Protein AF-A0A955L5J5-F1 (afdb_monomer)

Radius of gyration: 25.1 Å; Cα contacts (8 Å, |Δi|>4): 449; chains: 1; bounding box: 72×51×72 Å

Sequence (281 aa):
MKKILLFLIIFTIGYAIWTYLIVVGEVSAETTGPKIVENVIASVQSGSQESVDTAIHEQEVSTDALSALQEITYDFEDVYGSRSEFQGELHSDMVYVNSFTELPLYYQDYYWGKYENAAAGADGLNRMPILNAGDEIGVVTDKYINIKSYNGYIQPAYGYYFASGVCWSTTTLGTLMNNANADFQAKYGMDLFVFEYGDRSPHSDWYQTYQPANNGYGYSVYQISEGVPGLEYRFKVNPEIANVPELADLEVKVVMMYSDTHDTAAYGQSIAGFIASNKEF

Foldseek 3Di:
DVVVVVVVVVVVVVVVVVVVCVVVVPDDDDDDDDPVVVVVVVVVVPPDPPPPVVVPPDDDDPVVVVVVVVVVVVVVCVQQVDDDDLPDDDDPLWDFDQFKDKFFAAPVPDDPLLQVLLQLLQQLQSPDDWAAQFDKDKSQLVQSRDADPVNQFDDDPDDDTFSNSSLLNQQQVVQRQVSSQVRCCVPPVGGQKDDDVQLFAWDPDFDPSCCVDDNRITTGWAAPHRSHTPHINMIGGHNCLCVVVVRVVKIKGKHKGWHQCCPPHDSSTMIMITIIISDYD

pLDDT: mean 70.97, std 23.09, range [27.72, 98.31]

Organism: NCBI:txid2099670

Mean predicted aligned error: 15.75 Å

Solvent-accessible surface area (backbone atoms only — not comparable to full-atom values): 15837 Å² total; per-residue (Å²): 113,78,70,59,57,54,52,51,52,54,51,54,53,52,51,54,54,54,53,50,53,59,70,60,66,76,74,80,81,91,83,92,73,74,72,64,60,59,54,56,58,55,59,70,72,65,73,71,77,81,78,61,75,80,73,77,80,80,80,95,66,73,56,72,63,55,48,57,54,47,54,63,52,49,64,53,52,71,66,49,66,71,67,67,83,82,87,60,89,74,63,95,67,47,42,86,71,46,30,72,39,74,38,47,36,36,71,89,70,62,57,92,64,31,64,61,25,16,41,53,24,21,59,21,48,35,67,54,66,79,35,42,58,53,42,70,49,38,40,30,52,72,50,30,39,80,66,44,78,87,66,28,46,77,73,61,100,85,60,84,82,53,30,57,20,37,14,49,31,45,26,41,51,54,44,29,50,52,49,29,18,55,41,29,27,73,74,72,73,43,56,47,59,43,71,61,96,69,23,68,34,65,44,95,60,76,39,74,45,25,48,96,32,76,89,11,29,36,32,37,51,38,51,78,47,93,46,36,55,75,34,34,46,38,42,25,31,28,52,70,44,52,76,38,82,94,40,52,83,42,39,39,31,65,42,48,44,39,31,56,63,40,91,87,21,42,84,12,27,32,38,30,33,38,35,32,20,62,59,89,87

Nearest PDB structures (foldseek):
  8g31-assembly1_F  TM=2.203E-01  e=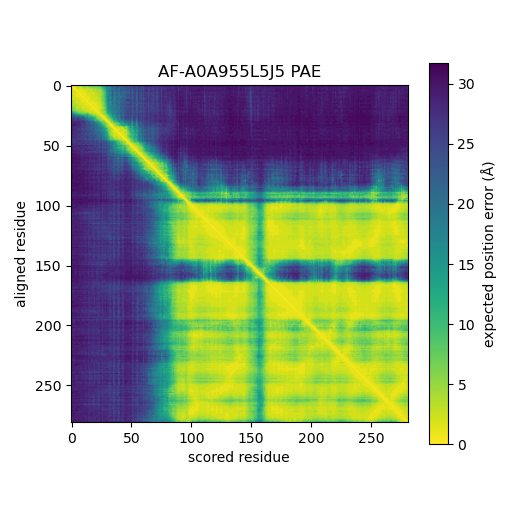5.783E+00  Escherichia coli

Structure (mmCIF, N/CA/C/O backbone):
data_AF-A0A955L5J5-F1
#
_entry.id   AF-A0A955L5J5-F1
#
loop_
_atom_site.group_PDB
_atom_site.id
_atom_site.type_symbol
_atom_site.label_atom_id
_atom_site.label_alt_id
_atom_site.label_comp_id
_atom_site.label_asym_id
_atom_site.label_entity_id
_atom_site.label_seq_id
_atom_site.pdbx_PDB_ins_code
_atom_site.Cartn_x
_atom_site.Cartn_y
_atom_site.Cartn_z
_atom_site.occupancy
_atom_site.B_iso_or_equiv
_atom_site.auth_seq_id
_atom_site.auth_comp_id
_atom_site.auth_asym_id
_atom_site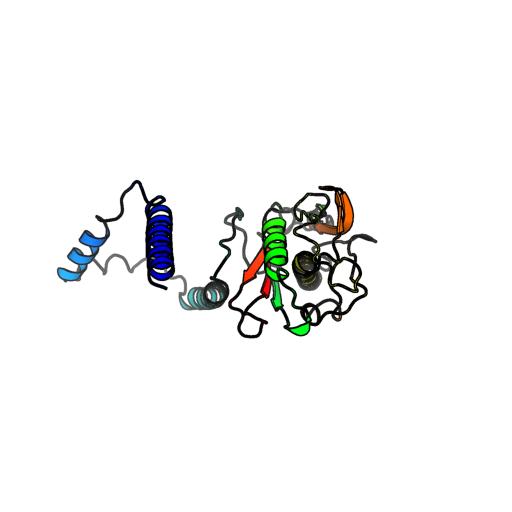.auth_atom_id
_atom_site.pdbx_PDB_model_num
ATOM 1 N N . MET A 1 1 ? 23.541 -24.957 -50.215 1.00 54.16 1 MET A N 1
ATOM 2 C CA . MET A 1 1 ? 22.139 -24.489 -50.091 1.00 54.16 1 MET A CA 1
ATOM 3 C C . MET A 1 1 ? 21.137 -25.590 -49.727 1.00 54.16 1 MET A C 1
ATOM 5 O O . MET A 1 1 ? 20.471 -25.429 -48.719 1.00 54.16 1 MET A O 1
ATOM 9 N N . LYS A 1 2 ? 21.049 -26.732 -50.434 1.00 44.72 2 LYS A N 1
ATOM 10 C CA . LYS A 1 2 ? 20.028 -27.775 -50.144 1.00 44.72 2 LYS A CA 1
ATOM 11 C C . LYS A 1 2 ? 20.077 -28.410 -48.734 1.00 44.72 2 LYS A C 1
ATOM 13 O O . LYS A 1 2 ? 19.045 -28.822 -48.229 1.00 44.72 2 LYS A O 1
ATOM 18 N N . LYS A 1 3 ? 21.241 -28.447 -48.071 1.00 45.31 3 LYS A N 1
ATOM 19 C CA . LYS A 1 3 ? 21.388 -29.012 -46.711 1.00 45.31 3 LYS A CA 1
ATOM 20 C C . LYS A 1 3 ? 20.890 -28.088 -45.586 1.00 45.31 3 LYS A C 1
ATOM 22 O O . LYS A 1 3 ? 20.497 -28.581 -44.540 1.00 45.31 3 LYS A O 1
ATOM 27 N N . ILE A 1 4 ? 20.869 -26.772 -45.814 1.00 56.69 4 ILE A N 1
ATOM 28 C CA . ILE A 1 4 ? 20.412 -25.781 -44.822 1.00 56.69 4 ILE A CA 1
ATOM 29 C C . ILE A 1 4 ? 18.879 -25.738 -44.785 1.00 56.69 4 ILE A C 1
ATOM 31 O O . ILE A 1 4 ? 18.286 -25.673 -43.715 1.00 56.69 4 ILE A O 1
ATOM 35 N N . LEU A 1 5 ? 18.235 -25.882 -45.949 1.00 48.16 5 LEU A N 1
ATOM 36 C CA . LEU A 1 5 ? 16.776 -25.937 -46.048 1.00 48.16 5 LEU A CA 1
ATOM 37 C C . LEU A 1 5 ? 16.194 -27.195 -45.379 1.00 48.16 5 LEU A C 1
ATOM 39 O O . LEU A 1 5 ? 15.167 -27.116 -44.717 1.00 48.16 5 LEU A O 1
ATOM 43 N N . LEU A 1 6 ? 16.879 -28.339 -45.492 1.00 47.62 6 LEU A N 1
ATOM 44 C CA . LEU A 1 6 ? 16.456 -29.578 -44.834 1.00 47.62 6 LEU A CA 1
ATOM 45 C C . LEU A 1 6 ? 16.566 -29.485 -43.303 1.00 47.62 6 LEU A C 1
ATOM 47 O O . LEU A 1 6 ? 15.701 -29.992 -42.598 1.00 47.62 6 LEU A O 1
ATOM 51 N N . PHE A 1 7 ? 17.592 -28.801 -42.790 1.00 52.19 7 PHE A N 1
ATOM 52 C CA . PHE A 1 7 ? 17.772 -28.608 -41.350 1.00 52.19 7 PHE A CA 1
ATOM 53 C C . PHE A 1 7 ? 16.700 -27.683 -40.757 1.00 52.19 7 PHE A C 1
ATOM 55 O O . PHE A 1 7 ? 16.163 -27.974 -39.693 1.00 52.19 7 PHE A O 1
ATOM 62 N N . LEU A 1 8 ? 16.329 -26.621 -41.480 1.00 50.50 8 LEU A N 1
ATOM 63 C CA . LEU A 1 8 ? 15.253 -25.717 -41.068 1.00 50.50 8 LEU A CA 1
ATOM 64 C C . LEU A 1 8 ? 13.897 -26.433 -41.014 1.00 50.50 8 LEU A C 1
ATOM 66 O O . LEU A 1 8 ? 13.200 -26.304 -40.019 1.00 50.50 8 LEU A O 1
ATOM 70 N N . ILE A 1 9 ? 13.563 -27.262 -42.008 1.00 59.03 9 ILE A N 1
ATOM 71 C CA . ILE A 1 9 ? 12.282 -27.990 -42.033 1.00 59.03 9 ILE A CA 1
ATOM 72 C C . ILE A 1 9 ? 12.173 -28.996 -40.874 1.00 59.03 9 ILE A C 1
ATOM 74 O O . ILE A 1 9 ? 11.135 -29.069 -40.222 1.00 59.03 9 ILE A O 1
ATOM 78 N N . ILE A 1 10 ? 13.245 -29.740 -40.578 1.00 58.09 10 ILE A N 1
ATOM 79 C CA . ILE A 1 10 ? 13.261 -30.701 -39.461 1.00 58.09 10 ILE A CA 1
ATOM 80 C C . ILE A 1 10 ? 13.115 -29.969 -38.120 1.00 58.09 10 ILE A C 1
ATOM 82 O O . ILE A 1 10 ? 12.374 -30.427 -37.250 1.00 58.09 10 ILE A O 1
ATOM 86 N N . PHE A 1 11 ? 13.766 -28.813 -37.967 1.00 55.53 11 PHE A N 1
ATOM 87 C CA . PHE A 1 11 ? 13.690 -28.025 -36.739 1.00 55.53 11 PHE A CA 1
ATOM 88 C C . PHE A 1 11 ? 12.291 -27.430 -36.518 1.00 55.53 11 PHE A C 1
ATOM 90 O O . PHE A 1 11 ? 11.767 -27.492 -35.409 1.00 55.53 11 PHE A O 1
ATOM 97 N N . THR A 1 12 ? 11.639 -26.922 -37.570 1.00 56.97 12 THR A N 1
ATOM 98 C CA . THR A 1 12 ? 10.288 -26.345 -37.455 1.00 56.97 12 THR A CA 1
ATOM 99 C C . THR A 1 12 ? 9.226 -27.408 -37.161 1.00 56.97 12 THR A C 1
ATOM 101 O O . THR A 1 12 ? 8.343 -27.176 -36.340 1.00 56.97 12 THR A O 1
ATOM 104 N N . ILE A 1 13 ? 9.330 -28.595 -37.769 1.00 55.72 13 ILE A N 1
ATOM 105 C CA . ILE A 1 13 ? 8.396 -29.703 -37.509 1.00 55.72 13 ILE A CA 1
ATOM 106 C C . ILE A 1 13 ? 8.602 -30.270 -36.097 1.00 55.72 13 ILE A C 1
ATOM 108 O O . ILE A 1 13 ? 7.627 -30.519 -35.392 1.00 55.72 13 ILE A O 1
ATOM 112 N N . GLY A 1 14 ? 9.855 -30.414 -35.649 1.00 53.66 14 GLY A N 1
ATOM 113 C CA . GLY A 1 14 ? 10.160 -30.852 -34.284 1.00 53.66 14 GLY A CA 1
ATOM 114 C C . GLY A 1 14 ? 9.625 -29.890 -33.220 1.00 53.66 14 GLY A C 1
ATOM 115 O O . GLY A 1 14 ? 9.066 -30.333 -32.219 1.00 53.66 14 GLY A O 1
ATOM 116 N N . TYR A 1 15 ? 9.724 -28.581 -33.468 1.00 50.53 15 TYR A N 1
ATOM 117 C CA . TYR A 1 15 ? 9.219 -27.557 -32.554 1.00 50.53 15 TYR A CA 1
ATOM 118 C C . TYR A 1 15 ? 7.685 -27.555 -32.458 1.00 50.53 15 TYR A C 1
ATOM 120 O O . TYR A 1 15 ? 7.150 -27.474 -31.358 1.00 50.53 15 TYR A O 1
ATOM 128 N N . ALA A 1 16 ? 6.977 -27.728 -33.581 1.00 48.81 16 ALA A N 1
ATOM 129 C CA . ALA A 1 16 ? 5.512 -27.777 -33.603 1.00 48.81 16 ALA A CA 1
ATOM 130 C C . ALA A 1 16 ? 4.928 -29.037 -32.931 1.00 48.81 16 ALA A C 1
ATOM 132 O O . ALA A 1 16 ? 3.870 -28.982 -32.309 1.00 48.81 16 ALA A O 1
ATOM 133 N N . ILE A 1 17 ? 5.617 -30.179 -33.032 1.00 48.06 17 ILE A N 1
ATOM 134 C CA . ILE A 1 17 ? 5.197 -31.419 -32.360 1.00 48.06 17 ILE A CA 1
ATOM 135 C C . ILE A 1 17 ? 5.432 -31.318 -30.847 1.00 48.06 17 ILE A C 1
ATOM 137 O O . ILE A 1 17 ? 4.603 -31.775 -30.064 1.00 48.06 17 ILE A O 1
ATOM 141 N N . TRP A 1 18 ? 6.531 -30.685 -30.426 1.00 43.09 18 TRP A N 1
ATOM 142 C CA . TRP A 1 18 ? 6.831 -30.482 -29.009 1.00 43.09 18 TRP A CA 1
ATOM 143 C C . TRP A 1 18 ? 5.828 -29.539 -28.329 1.00 43.09 18 TRP A C 1
ATOM 145 O O . TRP A 1 18 ? 5.344 -29.852 -27.244 1.00 43.09 18 TRP A O 1
ATOM 155 N N . THR A 1 19 ? 5.433 -28.442 -28.985 1.00 48.53 19 THR A N 1
ATOM 156 C CA . THR A 1 19 ? 4.411 -27.529 -28.447 1.00 48.53 19 THR A CA 1
ATOM 157 C C . THR A 1 19 ? 3.020 -28.161 -28.407 1.00 48.53 19 THR A C 1
ATOM 159 O O . THR A 1 19 ? 2.306 -27.978 -27.426 1.00 48.53 19 THR A O 1
ATOM 162 N N . TYR A 1 20 ? 2.645 -28.972 -29.402 1.00 42.09 20 TYR A N 1
ATOM 163 C CA . TYR A 1 20 ? 1.367 -29.695 -29.386 1.00 42.09 20 TYR A CA 1
ATOM 164 C C . TYR A 1 20 ? 1.281 -30.723 -28.242 1.00 42.09 20 TYR A C 1
ATOM 166 O O . TYR A 1 20 ? 0.239 -30.850 -27.604 1.00 42.09 20 TYR A O 1
ATOM 174 N N . LEU A 1 21 ? 2.379 -31.418 -27.927 1.00 41.31 21 LEU A N 1
ATOM 175 C CA . LEU A 1 21 ? 2.408 -32.408 -26.843 1.00 41.31 21 LEU A CA 1
ATOM 176 C C . LEU A 1 21 ? 2.384 -31.782 -25.440 1.00 41.31 21 LEU A C 1
ATOM 178 O O . LEU A 1 21 ? 1.888 -32.419 -24.516 1.00 41.31 21 LEU A O 1
ATOM 182 N N . ILE A 1 22 ? 2.860 -30.543 -25.282 1.00 46.94 22 ILE A N 1
ATOM 183 C CA . ILE A 1 22 ? 2.741 -29.792 -24.021 1.00 46.94 22 ILE A CA 1
ATOM 184 C C . ILE A 1 22 ? 1.310 -29.271 -23.835 1.00 46.94 22 ILE A C 1
ATOM 186 O O . ILE A 1 22 ? 0.765 -29.369 -22.744 1.00 46.94 22 ILE A O 1
ATOM 190 N N . VAL A 1 23 ? 0.662 -28.797 -24.905 1.00 43.31 23 VAL A N 1
ATOM 191 C CA . VAL A 1 23 ? -0.704 -28.244 -24.833 1.00 43.31 23 VAL A CA 1
ATOM 192 C C . VAL A 1 23 ? -1.771 -29.331 -24.640 1.00 43.31 23 VAL A C 1
ATOM 194 O O . VAL A 1 23 ? -2.789 -29.088 -24.002 1.00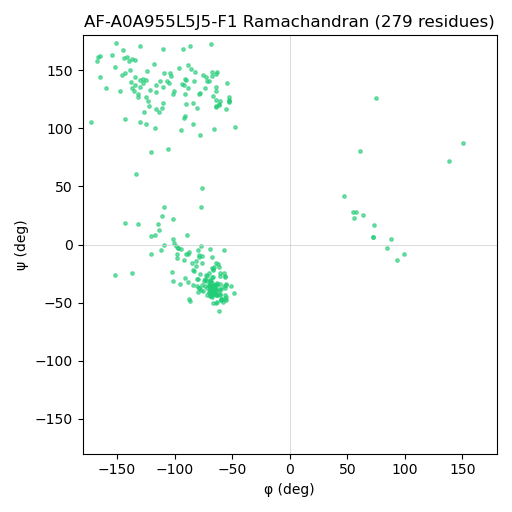 43.31 23 VAL A O 1
ATOM 197 N N . VAL A 1 24 ? -1.549 -30.542 -25.157 1.00 41.31 24 VAL A N 1
ATOM 198 C CA . VAL A 1 24 ? -2.495 -31.669 -25.017 1.00 41.31 24 VAL A CA 1
ATOM 199 C C . VAL A 1 24 ? -2.185 -32.540 -23.784 1.00 41.31 24 VAL A C 1
ATOM 201 O O . VAL A 1 24 ? -3.017 -33.339 -23.365 1.00 41.31 24 VAL A O 1
ATOM 204 N N . GLY A 1 25 ? -1.010 -32.370 -23.167 1.00 35.47 25 GLY A N 1
ATOM 205 C CA . GLY A 1 25 ? -0.539 -33.171 -22.032 1.00 35.47 25 GLY A CA 1
ATOM 206 C C . GLY A 1 25 ? -1.124 -32.814 -20.661 1.00 35.47 25 GLY A C 1
ATOM 207 O O . GLY A 1 25 ? -0.943 -33.596 -19.732 1.00 35.47 25 GLY A O 1
ATOM 208 N N . GLU A 1 26 ? -1.839 -31.694 -20.519 1.00 36.12 26 GLU A N 1
ATOM 209 C CA . GLU A 1 26 ? -2.403 -31.258 -19.225 1.00 36.12 26 GLU A CA 1
ATOM 210 C C . GLU A 1 26 ? -3.939 -31.280 -19.162 1.00 36.12 26 GLU A C 1
ATOM 212 O O . GLU A 1 26 ? -4.525 -30.803 -18.194 1.00 36.12 26 GLU A O 1
ATOM 217 N N . VAL A 1 27 ? -4.619 -31.906 -20.134 1.00 39.72 27 VAL A N 1
ATOM 218 C CA . VAL A 1 27 ? -6.079 -32.104 -20.073 1.00 39.72 27 VAL A CA 1
ATOM 219 C C . VAL A 1 27 ? -6.443 -33.588 -20.122 1.00 39.72 27 VAL A C 1
ATOM 221 O O . VAL A 1 27 ? -6.849 -34.133 -21.145 1.00 39.72 27 VAL A O 1
ATOM 224 N N . SER A 1 28 ? -6.318 -34.242 -18.969 1.00 32.88 28 SER A N 1
ATOM 225 C CA . SER A 1 28 ? -7.147 -35.382 -18.545 1.00 32.88 28 SER A CA 1
ATOM 226 C C . SER A 1 28 ? -7.018 -35.487 -17.012 1.00 32.88 28 SER A C 1
ATOM 228 O O . SER A 1 28 ? -5.901 -35.391 -16.519 1.00 32.88 28 SER A O 1
ATOM 230 N N . ALA A 1 29 ? -8.051 -35.676 -16.193 1.00 29.59 29 ALA A N 1
ATOM 231 C CA . ALA A 1 29 ? -9.341 -36.292 -16.449 1.00 29.59 29 ALA A CA 1
ATOM 232 C C . ALA A 1 29 ? -10.357 -35.963 -15.325 1.00 29.59 29 ALA A C 1
ATOM 234 O O . ALA A 1 29 ? -9.951 -35.640 -14.214 1.00 29.59 29 ALA A O 1
ATOM 235 N N . GLU A 1 30 ? -11.645 -36.172 -15.648 1.00 32.75 30 GLU A N 1
ATOM 236 C CA . GLU A 1 30 ? -12.797 -36.440 -14.750 1.00 32.75 30 GLU A CA 1
ATOM 237 C C . GLU A 1 30 ? -13.362 -35.236 -13.951 1.00 32.75 30 GLU A C 1
ATOM 239 O O . GLU A 1 30 ? -12.650 -34.563 -13.231 1.00 32.75 30 GLU A O 1
ATOM 244 N N . THR A 1 31 ? -14.654 -34.866 -13.977 1.00 36.69 31 THR A N 1
ATOM 245 C CA . THR A 1 31 ? -15.896 -35.637 -14.190 1.00 36.69 31 THR A CA 1
ATOM 246 C C . THR A 1 31 ? -17.108 -34.705 -14.445 1.00 36.69 31 THR A C 1
ATOM 248 O O . THR A 1 31 ? -17.124 -33.560 -14.013 1.00 36.69 31 THR A O 1
ATOM 251 N N . THR A 1 32 ? -18.158 -35.246 -15.088 1.00 39.66 32 THR A N 1
ATOM 252 C CA . THR A 1 32 ? -19.576 -34.785 -15.084 1.00 39.66 32 THR A CA 1
ATOM 253 C C . THR A 1 32 ? -19.919 -33.385 -15.622 1.00 39.66 32 THR A C 1
ATOM 255 O O . THR A 1 32 ? -20.217 -32.474 -14.866 1.00 39.66 32 THR A O 1
ATOM 258 N N . GLY A 1 33 ? -20.022 -33.248 -16.948 1.00 37.03 33 GLY A N 1
ATOM 259 C CA . GLY A 1 33 ? -20.509 -32.022 -17.610 1.00 37.03 33 GLY A CA 1
ATOM 260 C C . GLY A 1 33 ? -21.485 -32.171 -18.796 1.00 37.03 33 GLY A C 1
ATOM 261 O O . GLY A 1 33 ? -22.260 -31.244 -19.013 1.00 37.03 33 GLY A O 1
ATOM 262 N N . PRO A 1 34 ? -21.556 -33.288 -19.560 1.00 39.50 34 PRO A N 1
ATOM 263 C CA . PRO A 1 34 ? -22.364 -33.268 -20.793 1.00 39.50 34 PRO A CA 1
ATOM 264 C C . PRO A 1 34 ? -23.878 -33.478 -20.616 1.00 39.50 34 PRO A C 1
ATOM 266 O O . PRO A 1 34 ? -24.641 -33.143 -21.513 1.00 39.50 34 PRO A O 1
ATOM 269 N N . LYS A 1 35 ? -24.352 -34.032 -19.488 1.00 39.59 35 LYS A N 1
ATOM 270 C CA . LYS A 1 35 ? -25.760 -34.481 -19.354 1.00 39.59 35 LYS A CA 1
ATOM 271 C C . LYS A 1 35 ? -26.768 -33.401 -18.941 1.00 39.59 35 LYS A C 1
ATOM 273 O O . LYS A 1 35 ? -27.967 -33.614 -19.080 1.00 39.59 35 LYS A O 1
ATOM 278 N N . ILE A 1 36 ? -26.312 -32.259 -18.425 1.00 42.34 36 ILE A N 1
ATOM 279 C CA . ILE A 1 36 ? -27.203 -31.164 -17.991 1.00 42.34 36 ILE A CA 1
ATOM 280 C C . ILE A 1 36 ? -27.654 -30.336 -19.201 1.00 42.34 36 ILE A C 1
ATOM 282 O O . ILE A 1 36 ? -28.813 -29.939 -19.292 1.00 42.34 36 ILE A O 1
ATOM 286 N N . VAL A 1 37 ? -26.764 -30.169 -20.179 1.00 41.38 37 VAL A N 1
ATOM 287 C CA . VAL A 1 37 ? -27.013 -29.375 -21.388 1.00 41.38 37 VAL A CA 1
ATOM 288 C C . VAL A 1 37 ? -28.061 -30.038 -22.292 1.00 41.38 37 VAL A C 1
ATOM 290 O O . VAL A 1 37 ? -28.914 -29.353 -22.848 1.00 41.38 37 VAL A O 1
ATOM 293 N N . GLU A 1 38 ? -28.082 -31.372 -22.371 1.00 42.78 38 GLU A N 1
ATOM 294 C CA . GLU A 1 38 ? -29.062 -32.105 -23.190 1.00 42.78 38 GLU A CA 1
ATOM 295 C C . GLU A 1 38 ? -30.504 -32.002 -22.651 1.00 42.78 38 GLU A C 1
ATOM 297 O O . GLU A 1 38 ? -31.450 -31.950 -23.437 1.00 42.78 38 GLU A O 1
ATOM 302 N N . ASN A 1 39 ? -30.695 -31.889 -21.331 1.00 42.59 39 ASN A N 1
ATOM 303 C CA . ASN A 1 39 ? -32.032 -31.813 -20.723 1.00 42.59 39 ASN A CA 1
ATOM 304 C C . ASN A 1 39 ? -32.657 -30.410 -20.796 1.00 42.59 39 ASN A C 1
ATOM 306 O O . ASN A 1 39 ? -33.878 -30.293 -20.891 1.00 42.59 39 ASN A O 1
ATOM 310 N N . VAL A 1 40 ? -31.837 -29.355 -20.794 1.00 41.56 40 VAL A N 1
ATOM 311 C CA . VAL A 1 40 ? -32.303 -27.963 -20.942 1.00 41.56 40 VAL A CA 1
ATOM 312 C C . VAL A 1 40 ? -32.715 -27.676 -22.388 1.00 41.56 40 VAL A C 1
ATOM 314 O O . VAL A 1 40 ? -33.706 -26.994 -22.636 1.00 41.56 40 VAL A O 1
ATOM 317 N N . ILE A 1 41 ? -32.018 -28.266 -23.362 1.00 44.47 41 ILE A N 1
ATOM 318 C CA . ILE A 1 41 ? -32.389 -28.148 -24.779 1.00 44.47 41 ILE A CA 1
ATOM 319 C C . ILE A 1 41 ? -33.718 -28.876 -25.058 1.00 44.47 41 ILE A C 1
ATOM 321 O O . ILE A 1 41 ? -34.538 -28.382 -25.832 1.00 44.47 41 ILE A O 1
ATOM 325 N N . ALA A 1 42 ? -33.973 -30.005 -24.387 1.00 42.66 42 ALA A N 1
ATOM 326 C CA . ALA A 1 42 ? -35.206 -30.775 -24.550 1.00 42.66 42 ALA A CA 1
ATOM 327 C C . ALA A 1 42 ? -36.452 -30.105 -23.930 1.00 42.66 42 ALA A C 1
ATOM 329 O O . ALA A 1 42 ? -37.549 -30.262 -24.467 1.00 42.66 42 ALA A O 1
ATOM 330 N N . SER A 1 43 ? -36.313 -29.343 -22.838 1.00 43.56 43 SER A N 1
ATOM 331 C CA . SER A 1 43 ? -37.444 -28.659 -22.181 1.00 43.56 43 SER A CA 1
ATOM 332 C C . SER A 1 43 ? -37.860 -27.361 -22.880 1.00 43.56 43 SER A C 1
ATOM 334 O O . SER A 1 43 ? -39.041 -27.023 -22.899 1.00 43.56 43 SER A O 1
ATOM 336 N N . VAL A 1 44 ? -36.923 -26.670 -23.537 1.00 44.97 44 VAL A N 1
ATOM 337 C CA . VAL A 1 44 ? -37.219 -25.488 -24.367 1.00 44.97 44 VAL A CA 1
ATOM 338 C C . VAL A 1 44 ? -37.935 -25.879 -25.670 1.00 44.97 44 VAL A C 1
ATOM 340 O O . VAL A 1 44 ? -38.723 -25.102 -26.206 1.00 44.97 44 VAL A O 1
ATOM 343 N N . GLN A 1 45 ? -37.725 -27.103 -26.168 1.00 44.66 45 GLN A N 1
ATOM 344 C CA . GLN A 1 45 ? -38.351 -27.598 -27.401 1.00 44.66 45 GLN A CA 1
ATOM 345 C C . GLN A 1 45 ? -39.792 -28.113 -27.232 1.00 44.66 45 GLN A C 1
ATOM 347 O O . GLN A 1 45 ? -40.480 -28.281 -28.239 1.00 44.66 45 GLN A O 1
ATOM 352 N N . SER A 1 46 ? -40.274 -28.361 -26.008 1.00 52.47 46 SER A N 1
ATOM 353 C CA . SER A 1 46 ? -41.602 -28.960 -25.778 1.00 52.47 46 SER A CA 1
ATOM 354 C C . SER A 1 46 ? -42.726 -27.966 -25.461 1.00 52.47 46 SER A C 1
ATOM 356 O O . SER A 1 46 ? -43.889 -28.362 -25.471 1.00 52.47 46 SER A O 1
ATOM 358 N N . GLY A 1 47 ? -42.421 -26.682 -25.242 1.00 49.72 47 GLY A N 1
ATOM 359 C CA . GLY A 1 47 ? -43.403 -25.590 -25.304 1.00 49.72 47 GLY A CA 1
ATOM 360 C C . GLY A 1 47 ? -44.624 -25.688 -24.374 1.00 49.72 47 GLY A C 1
ATOM 361 O O . GLY A 1 47 ? -45.673 -25.147 -24.718 1.00 49.72 47 GLY A O 1
ATOM 362 N N . SER A 1 48 ? -44.540 -26.351 -23.215 1.00 43.28 48 SER A N 1
ATOM 363 C CA . SER A 1 48 ? -45.645 -26.353 -22.243 1.00 43.28 48 SER A CA 1
ATOM 364 C C . SER A 1 48 ? -45.488 -25.222 -21.221 1.00 43.28 48 SER A C 1
ATOM 366 O O . SER A 1 48 ? -44.637 -25.283 -20.338 1.00 43.28 48 SER A O 1
ATOM 368 N N . GLN A 1 49 ? -46.345 -24.208 -21.335 1.00 48.66 49 GLN A N 1
ATOM 369 C CA . GLN A 1 49 ? -46.364 -22.963 -20.551 1.00 48.66 49 GLN A CA 1
ATOM 370 C C . GLN A 1 49 ? -46.773 -23.133 -19.069 1.00 48.66 49 GLN A C 1
ATOM 372 O O . GLN A 1 49 ? -46.748 -22.177 -18.304 1.00 48.66 49 GLN A O 1
ATOM 377 N N . GLU A 1 50 ? -47.149 -24.338 -18.641 1.00 47.38 50 GLU A N 1
ATOM 378 C CA . GLU A 1 50 ? -47.855 -24.569 -17.371 1.00 47.38 50 GLU A CA 1
ATOM 379 C C . GLU A 1 50 ? -46.928 -24.768 -16.152 1.00 47.38 50 GLU A C 1
ATOM 381 O O . GLU A 1 50 ? -47.399 -24.805 -15.021 1.00 47.38 50 GLU A O 1
ATOM 386 N N . SER A 1 51 ? -45.605 -24.854 -16.344 1.00 48.50 51 SER A N 1
ATOM 387 C CA . SER A 1 51 ? -44.634 -24.998 -15.241 1.00 48.50 51 SER A CA 1
ATOM 388 C C . SER A 1 51 ? -43.917 -23.700 -14.847 1.00 48.50 51 SER A C 1
ATOM 390 O O . SER A 1 51 ? -43.053 -23.734 -13.974 1.00 48.50 51 SER A O 1
ATOM 392 N N . VAL A 1 52 ? -44.231 -22.573 -15.496 1.00 44.25 52 VAL A N 1
ATOM 393 C CA . VAL A 1 52 ? -43.546 -21.281 -15.287 1.00 44.25 52 VAL A CA 1
ATOM 394 C C . VAL A 1 52 ? -44.290 -20.401 -14.272 1.00 44.25 52 VAL A C 1
ATOM 396 O O . VAL A 1 52 ? -43.659 -19.743 -13.449 1.00 44.25 52 VAL A O 1
ATOM 399 N N . ASP A 1 53 ? -45.623 -20.465 -14.231 1.00 40.47 53 ASP A N 1
ATOM 400 C CA . ASP A 1 53 ? -46.440 -19.525 -13.447 1.00 40.47 53 ASP A CA 1
ATOM 401 C C . ASP A 1 53 ? -46.510 -19.827 -11.938 1.00 40.47 53 ASP A C 1
ATOM 403 O O . ASP A 1 53 ? -46.985 -19.003 -11.161 1.00 40.47 53 ASP A O 1
ATOM 407 N N . THR A 1 54 ? -46.012 -20.979 -11.474 1.00 42.78 54 THR A N 1
ATOM 408 C CA . THR A 1 54 ? -46.020 -21.323 -10.032 1.00 42.78 54 THR A CA 1
ATOM 409 C C . THR A 1 54 ? -44.756 -20.862 -9.291 1.00 42.78 54 THR A C 1
ATOM 411 O O . THR A 1 54 ? -44.714 -20.911 -8.067 1.00 42.78 54 THR A O 1
ATOM 414 N N . ALA A 1 55 ? -43.735 -20.365 -9.998 1.00 39.09 55 ALA A N 1
ATOM 415 C CA . ALA A 1 55 ? -42.489 -19.895 -9.381 1.00 39.09 55 ALA A CA 1
ATOM 416 C C . ALA A 1 55 ? -42.459 -18.377 -9.092 1.00 39.09 55 ALA A C 1
ATOM 418 O O . ALA A 1 55 ? -41.500 -17.895 -8.500 1.00 39.09 55 ALA A O 1
ATOM 419 N N . ILE A 1 56 ? -43.491 -17.615 -9.487 1.00 41.34 56 ILE A N 1
ATOM 420 C CA . ILE A 1 56 ? -43.476 -16.134 -9.523 1.00 41.34 56 ILE A CA 1
ATOM 421 C C . ILE A 1 56 ? -44.369 -15.518 -8.422 1.00 41.34 56 ILE A C 1
ATOM 423 O O . ILE A 1 56 ? -44.987 -14.473 -8.616 1.00 41.34 56 ILE A O 1
ATOM 427 N N . HIS A 1 57 ? -44.511 -16.159 -7.256 1.00 40.16 57 HIS A N 1
ATOM 428 C CA . HIS A 1 57 ? -45.380 -15.605 -6.201 1.00 40.16 57 HIS A CA 1
ATOM 429 C C . HIS A 1 57 ? -44.836 -15.529 -4.784 1.00 40.16 57 HIS A C 1
ATOM 431 O O . HIS A 1 57 ? -45.609 -15.257 -3.873 1.00 40.16 57 HIS A O 1
ATOM 437 N N . GLU A 1 58 ? -43.524 -15.622 -4.593 1.00 40.31 58 GLU A N 1
ATOM 438 C CA . GLU A 1 58 ? -42.897 -15.123 -3.371 1.00 40.31 58 GLU A CA 1
ATOM 439 C C . GLU A 1 58 ? -41.546 -14.505 -3.723 1.00 40.31 58 GLU A C 1
ATOM 441 O O . GLU A 1 58 ? -40.628 -15.208 -4.127 1.00 40.31 58 GLU A O 1
ATOM 446 N N . GLN A 1 59 ? -41.482 -13.173 -3.645 1.00 39.88 59 GLN A N 1
ATOM 447 C CA . GLN A 1 59 ? -40.499 -12.367 -2.909 1.00 39.88 59 GLN A CA 1
ATOM 448 C C . GLN A 1 59 ? -40.303 -11.022 -3.624 1.00 39.88 59 GLN A C 1
ATOM 450 O O . GLN A 1 59 ? -39.433 -10.839 -4.470 1.00 39.88 59 GLN A O 1
ATOM 455 N N . GLU A 1 60 ? -41.152 -10.059 -3.261 1.00 47.38 60 GLU A N 1
ATOM 456 C CA . GLU A 1 60 ? -40.902 -8.640 -3.494 1.00 47.38 60 GLU A CA 1
ATOM 457 C C . GLU A 1 60 ? -39.692 -8.208 -2.652 1.00 47.38 60 GLU A C 1
ATOM 459 O O . GLU A 1 60 ? -39.800 -7.922 -1.461 1.00 47.38 60 GLU A O 1
ATOM 464 N N . VAL A 1 61 ? -38.530 -8.144 -3.293 1.00 36.97 61 VAL A N 1
ATOM 465 C CA . VAL A 1 61 ? -37.470 -7.195 -2.956 1.00 36.97 61 VAL A CA 1
ATOM 466 C C . VAL A 1 61 ? -37.234 -6.410 -4.238 1.00 36.97 61 VAL A C 1
ATOM 468 O O . VAL A 1 61 ? -36.952 -6.998 -5.277 1.00 36.97 61 VAL A O 1
ATOM 471 N N . SER A 1 62 ? -37.444 -5.096 -4.177 1.00 41.59 62 SER A N 1
ATOM 472 C CA . SER A 1 62 ? -37.356 -4.158 -5.301 1.00 41.59 62 SER A CA 1
ATOM 473 C C . SER A 1 62 ? -36.073 -4.368 -6.119 1.00 41.59 62 SER A C 1
ATOM 475 O O . SER A 1 62 ? -34.998 -3.902 -5.733 1.00 41.59 62 SER A O 1
ATOM 477 N N . THR A 1 63 ? -36.211 -5.040 -7.264 1.00 41.62 63 THR A N 1
ATOM 478 C CA . THR A 1 63 ? -35.147 -5.392 -8.217 1.00 41.62 63 THR A CA 1
ATOM 479 C C . THR A 1 63 ? -34.364 -4.186 -8.710 1.00 41.62 63 THR A C 1
ATOM 481 O O . THR A 1 63 ? -33.181 -4.329 -8.973 1.00 41.62 63 THR A O 1
ATOM 484 N N . ASP A 1 64 ? -34.970 -2.999 -8.734 1.00 39.50 64 ASP A N 1
ATOM 485 C CA . ASP A 1 64 ? -34.349 -1.790 -9.287 1.00 39.50 64 ASP A CA 1
ATOM 486 C C . ASP A 1 64 ? -33.187 -1.253 -8.425 1.00 39.50 64 ASP A C 1
ATOM 488 O O . ASP A 1 64 ? -32.292 -0.578 -8.929 1.00 39.50 64 ASP A O 1
ATOM 492 N N . ALA A 1 65 ? -33.168 -1.565 -7.122 1.00 33.81 65 ALA A N 1
ATOM 493 C CA . ALA A 1 65 ? -32.092 -1.157 -6.212 1.00 33.81 65 ALA A CA 1
ATOM 494 C C . ALA A 1 65 ? -30.936 -2.173 -6.181 1.00 33.81 65 ALA A C 1
ATOM 496 O O . ALA A 1 65 ? -29.779 -1.786 -6.037 1.00 33.81 65 ALA A O 1
ATOM 497 N N . LEU A 1 66 ? -31.244 -3.464 -6.362 1.00 32.69 66 LEU A N 1
ATOM 498 C CA . LEU A 1 66 ? -30.246 -4.529 -6.505 1.00 32.69 66 LEU A CA 1
ATOM 499 C C . LEU A 1 66 ? -29.608 -4.531 -7.901 1.00 32.69 66 LEU A C 1
ATOM 501 O O . LEU A 1 66 ? -28.412 -4.778 -8.003 1.00 32.69 66 LEU A O 1
ATOM 505 N N . SER A 1 67 ? -30.361 -4.193 -8.954 1.00 35.75 67 SER A N 1
ATOM 506 C CA . SER A 1 67 ? -29.839 -4.079 -10.320 1.00 35.75 67 SER A CA 1
ATOM 507 C C . SER A 1 67 ? -28.905 -2.882 -10.480 1.00 35.75 67 SER A C 1
ATOM 509 O O . SER A 1 67 ? -27.886 -3.003 -11.145 1.00 35.75 67 SER A O 1
ATOM 511 N N . ALA A 1 68 ? -29.193 -1.756 -9.815 1.00 31.42 68 ALA A N 1
ATOM 512 C CA . ALA A 1 68 ? -28.318 -0.582 -9.825 1.00 31.42 68 ALA A CA 1
ATOM 513 C C . ALA A 1 68 ? -27.002 -0.808 -9.054 1.00 31.42 68 ALA A C 1
ATOM 515 O O . ALA A 1 68 ? -25.973 -0.250 -9.422 1.00 31.42 68 ALA A O 1
ATOM 516 N N . LEU A 1 69 ? -27.014 -1.640 -8.004 1.00 29.30 69 LEU A N 1
ATOM 517 C CA . LEU A 1 69 ? -25.802 -2.061 -7.289 1.00 29.30 69 LEU A CA 1
ATOM 518 C C . LEU A 1 69 ? -25.022 -3.135 -8.064 1.00 29.30 69 LEU A C 1
ATOM 520 O O . LEU A 1 69 ? -23.801 -3.043 -8.141 1.00 29.30 69 LEU A O 1
ATOM 524 N N . GLN A 1 70 ? -25.708 -4.091 -8.703 1.00 30.91 70 GLN A N 1
ATOM 525 C CA . GLN A 1 70 ? -25.075 -5.090 -9.573 1.00 30.91 70 GLN A CA 1
ATOM 526 C C . GLN A 1 70 ? -24.434 -4.463 -10.816 1.00 30.91 70 GLN A C 1
ATOM 528 O O . GLN A 1 70 ? -23.331 -4.861 -11.163 1.00 30.91 70 GLN A O 1
ATOM 533 N N . GLU A 1 71 ? -25.048 -3.464 -11.457 1.00 30.84 71 GLU A N 1
ATOM 534 C CA . GLU A 1 71 ? -24.442 -2.777 -12.611 1.00 30.84 71 GLU A CA 1
ATOM 535 C C . GLU A 1 71 ? -23.153 -2.019 -12.242 1.00 30.84 71 GLU A C 1
ATOM 537 O O . GLU A 1 71 ? -22.213 -2.016 -13.030 1.00 30.84 71 GLU A O 1
ATOM 542 N N . ILE A 1 72 ? -23.052 -1.456 -11.030 1.00 33.25 72 ILE A N 1
ATOM 543 C CA . ILE A 1 72 ? -21.826 -0.779 -10.557 1.00 33.25 72 ILE A CA 1
ATOM 544 C C . ILE A 1 72 ? -20.717 -1.793 -10.212 1.00 33.25 72 ILE A C 1
ATOM 546 O O . ILE A 1 72 ? -19.537 -1.484 -10.361 1.00 33.25 72 ILE A O 1
ATOM 550 N N . THR A 1 73 ? -21.072 -3.009 -9.779 1.00 30.58 73 THR A N 1
ATOM 551 C CA . THR A 1 73 ? -20.104 -4.095 -9.529 1.00 30.58 73 THR A CA 1
ATOM 552 C C . THR A 1 73 ? -19.651 -4.779 -10.828 1.00 30.58 73 THR A C 1
ATOM 554 O O . THR A 1 73 ? -18.468 -5.071 -10.978 1.00 30.58 73 THR A O 1
ATOM 557 N N . TYR A 1 74 ? -20.546 -4.965 -11.804 1.00 27.72 74 TYR A N 1
ATOM 558 C CA . TYR A 1 74 ? -20.224 -5.618 -13.081 1.00 27.72 74 TYR A CA 1
ATOM 559 C C . TYR A 1 74 ? -19.310 -4.779 -13.990 1.00 27.72 74 TYR A C 1
ATOM 561 O O . TYR A 1 74 ? -18.432 -5.347 -14.637 1.00 27.72 74 TYR A O 1
ATOM 569 N N . ASP A 1 75 ? -19.435 -3.445 -13.993 1.00 32.81 75 AS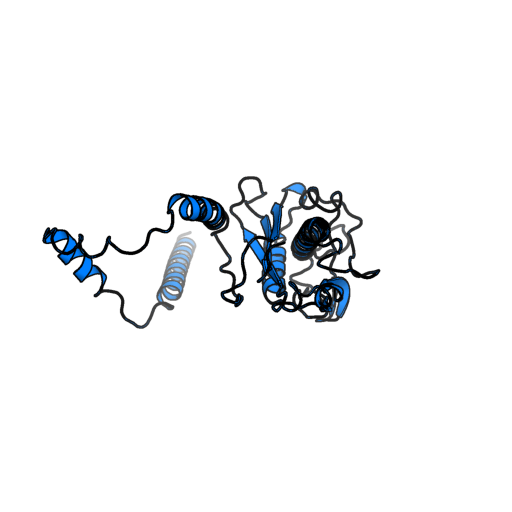P A N 1
ATOM 570 C CA . ASP A 1 75 ? -18.528 -2.563 -14.757 1.00 32.81 75 ASP A CA 1
ATOM 571 C C . ASP A 1 75 ? -17.084 -2.586 -14.210 1.00 32.81 75 ASP A C 1
ATOM 573 O O . ASP A 1 75 ? -16.126 -2.293 -14.927 1.00 32.81 75 ASP A O 1
ATOM 577 N N . PHE A 1 76 ? -16.908 -2.978 -12.944 1.00 32.88 76 PHE A N 1
ATOM 578 C CA . PHE A 1 76 ? -15.597 -3.169 -12.330 1.00 32.88 76 PHE A CA 1
ATOM 579 C C . PHE A 1 76 ? -15.006 -4.559 -12.641 1.00 32.88 76 PHE A C 1
ATOM 581 O O . PHE A 1 76 ? -13.803 -4.694 -12.847 1.00 32.88 76 PHE A O 1
ATOM 588 N N . GLU A 1 77 ? -15.827 -5.605 -12.733 1.00 33.16 77 GLU A N 1
ATOM 589 C CA . GLU A 1 77 ? -15.356 -6.969 -13.019 1.00 33.16 77 GLU A CA 1
ATOM 590 C C . GLU A 1 77 ? -14.954 -7.178 -14.494 1.00 33.16 77 GLU A C 1
ATOM 592 O O . GLU A 1 77 ? -14.008 -7.920 -14.769 1.00 33.16 77 GLU A O 1
ATOM 597 N N . ASP A 1 78 ? -15.600 -6.487 -15.443 1.00 33.69 78 ASP A N 1
ATOM 598 C CA . ASP A 1 78 ? -15.379 -6.703 -16.886 1.00 33.69 78 ASP A CA 1
ATOM 599 C C . ASP A 1 78 ? -14.167 -5.919 -17.451 1.00 33.69 78 ASP A C 1
ATOM 601 O O . ASP A 1 78 ? -13.571 -6.319 -18.451 1.00 33.69 78 ASP A O 1
ATOM 605 N N . VAL A 1 79 ? -13.727 -4.839 -16.786 1.00 39.75 79 VAL A N 1
ATOM 606 C CA . VAL A 1 79 ? -12.558 -4.026 -17.208 1.00 39.75 79 VAL A CA 1
ATOM 607 C C . VAL A 1 79 ? -11.241 -4.511 -16.576 1.00 39.75 79 VAL A C 1
ATOM 609 O O . VAL A 1 79 ? -10.178 -4.408 -17.194 1.00 39.75 79 VAL A O 1
ATOM 612 N N . TYR A 1 80 ? -11.295 -5.110 -15.381 1.00 35.84 80 TYR A N 1
ATOM 613 C CA . TYR A 1 80 ? -10.117 -5.617 -14.653 1.00 35.84 80 TYR A CA 1
ATOM 614 C C . TYR A 1 80 ? -9.871 -7.127 -14.846 1.00 35.84 80 TYR A C 1
ATOM 616 O O . TYR A 1 80 ? -8.870 -7.672 -14.374 1.00 35.84 80 TYR A O 1
ATOM 624 N N . GLY A 1 81 ? -10.757 -7.810 -15.576 1.00 34.00 81 GLY A N 1
ATOM 625 C CA . GLY A 1 81 ? -10.818 -9.263 -15.751 1.00 34.00 81 GLY A CA 1
ATOM 626 C C . GLY A 1 81 ? -9.810 -9.915 -16.708 1.00 34.00 81 GLY A C 1
ATOM 627 O O . GLY A 1 81 ? -10.132 -10.941 -17.305 1.00 34.00 81 GLY A O 1
ATOM 628 N N . SER A 1 82 ? -8.579 -9.416 -16.863 1.00 37.41 82 SER A N 1
ATOM 629 C CA . SER A 1 82 ? -7.534 -10.204 -17.545 1.00 37.41 82 SER A CA 1
ATOM 630 C C . SER A 1 82 ? -6.190 -10.221 -16.830 1.00 37.41 82 SER A C 1
ATOM 632 O O . SER A 1 82 ? -5.167 -9.873 -17.404 1.00 37.41 82 SER A O 1
ATOM 634 N N . ARG A 1 83 ? -6.215 -10.743 -15.595 1.00 35.31 83 ARG A N 1
ATOM 635 C CA . ARG A 1 83 ? -5.221 -11.639 -14.952 1.00 35.31 83 ARG A CA 1
ATOM 636 C C . ARG A 1 83 ? -4.951 -11.259 -13.497 1.00 35.31 83 ARG A C 1
ATOM 638 O O . ARG A 1 83 ? -3.845 -10.879 -13.158 1.00 35.31 83 ARG A O 1
ATOM 645 N N . SER A 1 84 ? -5.918 -11.526 -12.627 1.00 42.62 84 SER A N 1
ATOM 646 C CA . SER A 1 84 ? -5.663 -12.181 -11.336 1.00 42.62 84 SER A CA 1
ATOM 647 C C . SER A 1 84 ? -7.007 -12.499 -10.690 1.00 42.62 84 SER A C 1
ATOM 649 O O . SER A 1 84 ? -7.680 -11.599 -10.195 1.00 42.62 84 SER A O 1
ATOM 651 N N . GLU A 1 85 ? -7.411 -13.768 -10.686 1.00 44.84 85 GLU A N 1
ATOM 652 C CA . GLU A 1 85 ? -8.414 -14.221 -9.722 1.00 44.84 85 GLU A CA 1
ATOM 653 C C . GLU A 1 85 ? -7.811 -14.007 -8.330 1.00 44.84 85 GLU A C 1
ATOM 655 O O . GLU A 1 85 ? -6.736 -14.528 -8.020 1.00 44.84 85 GLU A O 1
ATOM 660 N N . PHE A 1 86 ? -8.459 -13.190 -7.506 1.00 49.41 86 PHE A N 1
ATOM 661 C CA . PHE A 1 86 ? -8.100 -13.037 -6.103 1.00 49.41 86 PHE A CA 1
ATOM 662 C C . PHE A 1 86 ? -8.047 -14.422 -5.427 1.00 49.41 86 PHE A C 1
ATOM 664 O O . PHE A 1 86 ? -9.027 -15.160 -5.444 1.00 49.41 86 PHE A O 1
ATOM 671 N N . GLN A 1 87 ? -6.901 -14.784 -4.835 1.00 45.75 87 GLN A N 1
ATOM 672 C CA . GLN A 1 87 ? -6.691 -16.088 -4.177 1.00 45.75 87 GLN A CA 1
ATOM 673 C C . GLN A 1 87 ? -6.788 -16.035 -2.639 1.00 45.75 87 GLN A C 1
ATOM 675 O O . GLN A 1 87 ? -6.220 -16.885 -1.953 1.00 45.75 87 GLN A O 1
ATOM 680 N N . GLY A 1 88 ? -7.455 -15.029 -2.067 1.00 51.84 88 GLY A N 1
ATOM 681 C CA . GLY A 1 88 ? -7.692 -14.958 -0.623 1.00 51.84 88 GLY A CA 1
ATOM 682 C C . GLY A 1 88 ? -9.064 -15.511 -0.236 1.00 51.84 88 GLY A C 1
ATOM 683 O O . GLY A 1 88 ? -10.011 -15.443 -1.009 1.00 51.84 88 GLY A O 1
ATOM 684 N N . GLU A 1 89 ? -9.200 -16.034 0.979 1.00 62.03 89 GLU A N 1
ATOM 685 C CA . GLU A 1 89 ? -10.524 -16.243 1.570 1.00 62.03 89 GLU A CA 1
ATOM 686 C C . GLU A 1 89 ? -10.999 -14.893 2.133 1.00 62.03 89 GLU A C 1
ATOM 688 O O . GLU A 1 89 ? -10.341 -14.312 2.998 1.00 62.03 89 GLU A O 1
ATOM 693 N N . LEU A 1 90 ? -12.097 -14.357 1.596 1.00 68.12 90 LEU A N 1
ATOM 694 C CA . LEU A 1 90 ? -12.888 -13.322 2.266 1.00 68.12 90 LEU A CA 1
ATOM 695 C C . LEU A 1 90 ? -13.943 -14.025 3.114 1.00 68.12 90 LEU A C 1
ATOM 697 O O . LEU A 1 90 ? -14.519 -15.027 2.679 1.00 68.12 90 LEU A O 1
ATOM 701 N N . HIS A 1 91 ? -14.224 -13.500 4.304 1.00 74.75 91 HIS A N 1
ATOM 702 C CA . HIS A 1 91 ? -15.417 -13.933 5.021 1.00 74.75 91 HIS A CA 1
ATOM 703 C C . HIS A 1 91 ? -16.668 -13.467 4.260 1.00 74.75 91 HIS A C 1
ATOM 705 O O . HIS A 1 91 ? -16.655 -12.440 3.578 1.00 74.75 91 HIS A O 1
ATOM 711 N N . SER A 1 92 ? -17.752 -14.242 4.341 1.00 70.44 92 SER A N 1
ATOM 712 C CA . SER A 1 92 ? -18.980 -14.011 3.561 1.00 70.44 92 SER A CA 1
ATOM 713 C C . SER A 1 92 ? -19.698 -12.697 3.882 1.00 70.44 92 SER A C 1
ATOM 715 O O . SER A 1 92 ? -20.587 -12.290 3.144 1.00 70.44 92 SER A O 1
ATOM 717 N N . ASP A 1 93 ? -19.366 -12.080 5.010 1.00 71.56 93 ASP A N 1
ATOM 718 C CA . ASP A 1 93 ? -19.901 -10.816 5.509 1.00 71.56 93 ASP A CA 1
ATOM 719 C C . ASP A 1 93 ? -19.016 -9.604 5.174 1.00 71.56 93 ASP A C 1
ATOM 721 O O . ASP A 1 93 ? -19.400 -8.475 5.474 1.00 71.56 93 ASP A O 1
ATOM 725 N N . MET A 1 94 ? -17.858 -9.802 4.533 1.00 76.62 94 MET A N 1
ATOM 726 C CA . MET A 1 94 ? -17.020 -8.692 4.081 1.00 76.62 94 MET A CA 1
ATOM 727 C C . MET A 1 94 ? -17.583 -8.070 2.801 1.00 76.62 94 MET A C 1
ATOM 729 O O . MET A 1 94 ? -17.834 -8.759 1.814 1.00 76.62 94 MET A O 1
ATOM 733 N N . VAL A 1 95 ? -17.720 -6.746 2.797 1.00 66.44 95 VAL A N 1
ATOM 734 C CA . VAL A 1 95 ? -18.203 -5.963 1.657 1.00 66.44 95 VAL A CA 1
ATOM 735 C C . VAL A 1 95 ? -17.031 -5.231 0.990 1.00 66.44 95 VAL A C 1
ATOM 737 O O . VAL A 1 95 ? -16.147 -4.694 1.663 1.00 66.44 95 VAL A O 1
ATOM 740 N N . TYR A 1 96 ? -17.020 -5.207 -0.347 1.00 61.88 96 TYR A N 1
ATOM 741 C CA . TYR A 1 96 ? -16.138 -4.375 -1.174 1.00 61.88 96 TYR A CA 1
ATOM 742 C C . TYR A 1 96 ? -16.687 -2.950 -1.181 1.00 61.88 96 TYR A C 1
ATOM 744 O O . TYR A 1 96 ? -17.585 -2.674 -1.970 1.00 61.88 96 TYR A O 1
ATOM 752 N N . VAL A 1 97 ? -16.245 -2.040 -0.309 1.00 56.53 97 VAL A N 1
ATOM 753 C CA . VAL A 1 97 ? -16.760 -0.655 -0.428 1.00 56.53 97 VAL A CA 1
ATOM 754 C C . VAL A 1 97 ? -15.831 0.441 0.059 1.00 56.53 97 VAL A C 1
ATOM 756 O O . VAL A 1 97 ? -15.941 1.562 -0.422 1.00 56.53 97 VAL A O 1
ATOM 759 N N . ASN A 1 98 ? -14.922 0.188 0.994 1.00 61.66 98 ASN A N 1
ATOM 760 C CA . ASN A 1 98 ? -14.503 1.330 1.805 1.00 61.66 98 ASN A CA 1
ATOM 761 C C . ASN A 1 98 ? -13.413 2.202 1.173 1.00 61.66 98 ASN A C 1
ATOM 763 O O . ASN A 1 98 ? -13.270 3.358 1.541 1.00 61.66 98 ASN A O 1
ATOM 767 N N . SER A 1 99 ? -12.616 1.674 0.242 1.00 80.69 99 SER A N 1
ATOM 768 C CA . SER A 1 99 ? -11.654 2.497 -0.492 1.00 80.69 99 SER A CA 1
ATOM 769 C C . SER A 1 99 ? -11.145 1.776 -1.729 1.00 80.69 99 SER A C 1
ATOM 771 O O . SER A 1 99 ? -10.938 0.565 -1.677 1.00 80.69 99 SER A O 1
ATOM 773 N N . PHE A 1 100 ? -10.908 2.514 -2.813 1.00 87.62 100 PHE A N 1
ATOM 774 C CA . PHE A 1 100 ? -10.315 2.014 -4.052 1.00 87.62 100 PHE A CA 1
ATOM 775 C C . PHE A 1 100 ? -9.228 2.972 -4.545 1.00 87.62 100 PHE A C 1
ATOM 777 O O . PHE A 1 100 ? -9.339 4.196 -4.427 1.00 87.62 100 PHE A O 1
ATOM 784 N N . THR A 1 101 ? -8.167 2.422 -5.122 1.00 89.94 101 THR A N 1
ATOM 785 C CA . THR A 1 101 ? -7.171 3.201 -5.849 1.00 89.94 101 THR A CA 1
ATOM 786 C C . THR A 1 101 ? -6.628 2.404 -7.020 1.00 89.94 101 THR A C 1
ATOM 788 O O . THR A 1 101 ? -6.443 1.193 -6.924 1.00 89.94 101 THR A O 1
ATOM 791 N N . GLU A 1 102 ? -6.306 3.099 -8.102 1.00 91.69 102 GLU A N 1
ATOM 792 C CA . GLU A 1 102 ? -5.560 2.549 -9.220 1.00 91.69 102 GLU A CA 1
ATOM 793 C C . GLU A 1 102 ? -4.509 3.553 -9.674 1.00 91.69 102 GLU A C 1
ATOM 795 O O . GL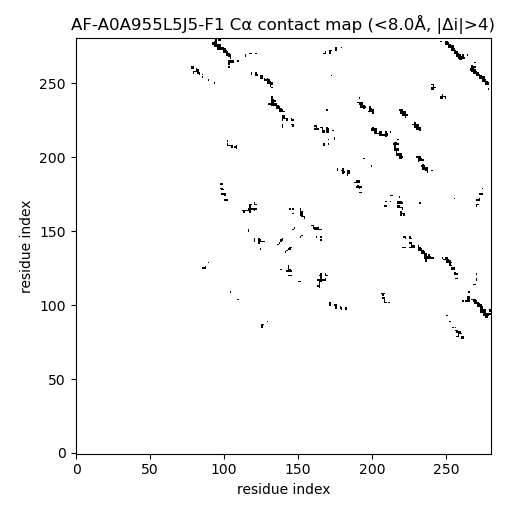U A 1 102 ? -4.776 4.747 -9.825 1.00 91.69 102 GLU A O 1
ATOM 800 N N . LEU A 1 103 ? -3.299 3.052 -9.895 1.00 93.31 103 LEU A N 1
ATOM 801 C CA . LEU A 1 103 ? -2.188 3.809 -10.438 1.00 93.31 103 LEU A CA 1
ATOM 802 C C . LEU A 1 103 ? -1.814 3.200 -11.794 1.00 93.31 103 LEU A C 1
ATOM 804 O O . LEU A 1 103 ? -1.382 2.047 -11.818 1.00 93.31 103 LEU A O 1
ATOM 808 N N . PRO A 1 104 ? -1.942 3.936 -12.912 1.00 94.25 104 PRO A N 1
ATOM 809 C CA . PRO A 1 104 ? -1.540 3.458 -14.230 1.00 94.25 104 PRO A CA 1
ATOM 810 C C . PRO A 1 104 ? -0.039 3.645 -14.470 1.00 94.25 104 PRO A C 1
ATOM 812 O O . PRO A 1 104 ? 0.564 4.618 -14.010 1.00 94.25 104 PRO A O 1
ATOM 815 N N . LEU A 1 105 ? 0.569 2.753 -15.253 1.00 92.62 105 LEU A N 1
ATOM 816 C CA . LEU A 1 105 ? 1.942 2.921 -15.716 1.00 92.62 105 LEU A CA 1
ATOM 817 C C . LEU A 1 105 ? 2.025 4.002 -16.794 1.00 92.62 105 LEU A C 1
ATOM 819 O O . LEU A 1 105 ? 1.284 3.970 -17.775 1.00 92.62 105 LEU A O 1
ATOM 823 N N . TYR A 1 106 ? 3.015 4.887 -16.691 1.00 89.88 106 TYR A N 1
ATOM 824 C CA . TYR A 1 106 ? 3.351 5.826 -17.764 1.00 89.88 106 TYR A CA 1
ATOM 825 C C . TYR A 1 106 ? 4.595 5.381 -18.531 1.00 89.88 106 TYR A C 1
ATOM 827 O O . TYR A 1 106 ? 5.550 4.854 -17.956 1.00 89.88 106 TYR A O 1
ATOM 835 N N . TYR A 1 107 ? 4.613 5.647 -19.843 1.00 87.69 107 TYR A N 1
ATOM 836 C CA . TYR A 1 107 ? 5.705 5.256 -20.745 1.00 87.69 107 TYR A CA 1
ATOM 837 C C . TYR A 1 107 ? 7.072 5.769 -20.276 1.00 87.69 107 TYR A C 1
ATOM 839 O O . TYR A 1 107 ? 8.082 5.095 -20.455 1.00 87.69 107 TYR A O 1
ATOM 847 N N . GLN A 1 108 ? 7.101 6.952 -19.667 1.00 84.75 108 GLN A N 1
ATOM 848 C CA . GLN A 1 108 ? 8.297 7.623 -19.172 1.00 84.75 108 GLN A CA 1
ATOM 849 C C . GLN A 1 108 ? 8.939 6.896 -17.986 1.00 84.75 108 GLN A C 1
ATOM 851 O O . GLN A 1 108 ? 10.152 6.981 -17.812 1.00 84.75 108 GLN A O 1
ATOM 856 N N . ASP A 1 109 ? 8.150 6.161 -17.201 1.00 85.06 109 ASP A N 1
ATOM 857 C CA . ASP A 1 109 ? 8.642 5.424 -16.036 1.00 85.06 109 ASP A CA 1
ATOM 858 C C . ASP A 1 109 ? 8.809 3.926 -16.310 1.00 85.06 109 ASP A C 1
ATOM 860 O O . ASP A 1 109 ? 9.088 3.158 -15.380 1.00 85.06 109 ASP A O 1
ATOM 864 N N . TYR A 1 110 ? 8.588 3.489 -17.553 1.00 84.44 110 TYR A N 1
ATOM 865 C CA . TYR A 1 110 ? 8.712 2.093 -17.945 1.00 84.44 110 TYR A CA 1
ATOM 866 C C . TYR A 1 110 ? 10.173 1.638 -17.941 1.00 84.44 110 TYR A C 1
ATOM 868 O O . TYR A 1 110 ? 11.078 2.311 -18.436 1.00 84.44 110 TYR A O 1
ATOM 876 N N . TYR A 1 111 ? 10.374 0.410 -17.477 1.00 81.31 111 TYR A N 1
ATOM 877 C CA . TYR A 1 111 ? 11.511 -0.417 -17.848 1.00 81.31 111 TYR A CA 1
ATOM 878 C C . TYR A 1 111 ? 11.055 -1.873 -17.946 1.00 81.31 111 TYR A C 1
ATOM 880 O O . TYR A 1 111 ? 10.022 -2.263 -17.398 1.00 81.31 111 TYR A O 1
ATOM 888 N N . TRP A 1 112 ? 11.849 -2.682 -18.642 1.00 77.75 112 TRP A N 1
ATOM 889 C CA . TRP A 1 112 ? 11.586 -4.106 -18.829 1.00 77.75 112 TRP A CA 1
ATOM 890 C C . TRP A 1 112 ? 11.361 -4.830 -17.491 1.00 77.75 112 TRP A C 1
ATOM 892 O O . TRP A 1 112 ? 12.201 -4.739 -16.609 1.00 77.75 112 TRP A O 1
ATOM 902 N N . GLY A 1 113 ? 10.266 -5.563 -17.300 1.00 76.06 113 GLY A N 1
ATOM 903 C CA . GLY A 1 113 ? 10.021 -6.264 -16.033 1.00 76.06 113 GLY A CA 1
ATOM 904 C C . GLY A 1 113 ? 9.376 -5.414 -14.929 1.00 76.06 113 GLY A C 1
ATOM 905 O O . GLY A 1 113 ? 9.125 -5.933 -13.844 1.00 76.06 113 GLY A O 1
ATOM 906 N N . LYS A 1 114 ? 9.137 -4.106 -15.132 1.00 84.44 114 LYS A N 1
ATOM 907 C CA . LYS A 1 114 ? 8.539 -3.245 -14.091 1.00 84.44 114 LYS A CA 1
ATOM 908 C C . LYS A 1 114 ? 7.168 -3.754 -13.651 1.00 84.44 114 LYS A C 1
ATOM 910 O O . LYS A 1 114 ? 6.923 -3.839 -12.450 1.00 84.44 114 LYS A O 1
ATOM 915 N N . TYR A 1 115 ? 6.315 -4.083 -14.614 1.00 86.94 115 TYR A N 1
ATOM 916 C CA . TYR A 1 115 ? 4.956 -4.542 -14.365 1.00 86.94 115 TYR A CA 1
ATOM 917 C C . TYR A 1 115 ? 4.927 -5.928 -13.729 1.00 86.94 115 TYR A C 1
ATOM 919 O O . TYR A 1 115 ? 4.260 -6.112 -12.724 1.00 86.94 115 TYR A O 1
ATOM 927 N N . GLU A 1 116 ? 5.733 -6.869 -14.213 1.00 84.38 116 GLU A N 1
ATOM 928 C CA . GLU A 1 116 ? 5.832 -8.221 -13.660 1.00 84.38 116 GLU A CA 1
ATOM 929 C C . GLU A 1 116 ? 6.299 -8.201 -12.199 1.00 84.38 116 GLU A C 1
ATOM 931 O O . GLU A 1 116 ? 5.794 -8.942 -11.358 1.00 84.38 116 GLU A O 1
ATOM 936 N N . ASN A 1 117 ? 7.232 -7.305 -11.871 1.00 81.88 117 ASN A N 1
ATOM 937 C CA . ASN A 1 117 ? 7.680 -7.113 -10.495 1.00 81.88 117 ASN A CA 1
ATOM 938 C C . ASN A 1 117 ? 6.596 -6.457 -9.631 1.00 81.88 117 ASN A C 1
ATOM 940 O O . ASN A 1 117 ? 6.472 -6.786 -8.453 1.00 81.88 117 ASN A O 1
ATOM 944 N N . ALA A 1 118 ? 5.817 -5.537 -10.202 1.00 88.50 118 ALA A N 1
ATOM 945 C CA . ALA A 1 118 ? 4.712 -4.896 -9.505 1.00 88.50 118 ALA A CA 1
ATOM 946 C C . ALA A 1 118 ? 3.547 -5.871 -9.251 1.00 88.50 118 ALA A C 1
ATOM 948 O O . ALA A 1 118 ? 3.023 -5.914 -8.138 1.00 88.50 118 ALA A O 1
ATOM 949 N N . ALA A 1 119 ? 3.213 -6.710 -10.231 1.00 86.88 119 ALA A N 1
ATOM 950 C CA . ALA A 1 119 ? 2.246 -7.797 -10.119 1.00 86.88 119 ALA A CA 1
ATOM 951 C C . ALA A 1 119 ? 2.668 -8.809 -9.044 1.00 86.88 119 ALA A C 1
ATOM 953 O O . ALA A 1 119 ? 1.904 -9.081 -8.126 1.00 86.88 119 ALA A O 1
ATOM 954 N N . ALA A 1 120 ? 3.932 -9.251 -9.049 1.00 82.56 120 ALA A N 1
ATOM 955 C CA . ALA A 1 120 ? 4.460 -10.117 -7.991 1.00 82.56 120 ALA A CA 1
ATOM 956 C C . ALA A 1 120 ? 4.404 -9.457 -6.597 1.00 82.56 120 ALA A C 1
ATOM 958 O O . ALA A 1 120 ? 4.204 -10.135 -5.588 1.00 82.56 120 ALA A O 1
ATOM 959 N N . GLY A 1 121 ? 4.580 -8.133 -6.530 1.00 86.25 121 GLY A N 1
ATOM 960 C CA . GLY A 1 121 ? 4.348 -7.350 -5.319 1.00 86.25 121 GLY A CA 1
ATOM 961 C C . GLY A 1 121 ? 2.884 -7.399 -4.878 1.00 86.25 121 GLY A C 1
ATOM 962 O O . GLY A 1 121 ? 2.619 -7.714 -3.723 1.00 86.25 121 GLY A O 1
ATOM 963 N N . ALA A 1 122 ? 1.942 -7.146 -5.789 1.00 89.94 122 ALA A N 1
ATOM 964 C CA . ALA A 1 122 ? 0.504 -7.204 -5.525 1.00 89.94 122 ALA A CA 1
ATOM 965 C C . ALA A 1 122 ? 0.056 -8.603 -5.059 1.00 89.94 122 ALA A C 1
ATOM 967 O O . ALA A 1 122 ? -0.586 -8.715 -4.015 1.00 89.94 122 ALA A O 1
ATOM 968 N N . ASP A 1 123 ? 0.486 -9.669 -5.742 1.00 83.75 123 ASP A N 1
ATOM 969 C CA . ASP A 1 123 ? 0.272 -11.065 -5.329 1.00 83.75 123 ASP A CA 1
ATOM 970 C C . ASP A 1 123 ? 0.817 -11.326 -3.922 1.00 83.75 123 ASP A C 1
ATOM 972 O O . ASP A 1 123 ? 0.188 -11.968 -3.079 1.00 83.75 123 ASP A O 1
ATOM 976 N N . GLY A 1 124 ? 2.008 -10.797 -3.651 1.00 85.44 124 GLY A N 1
ATOM 977 C CA . GLY A 1 124 ? 2.651 -10.864 -2.354 1.00 85.44 124 GLY A CA 1
ATOM 978 C C . GLY A 1 124 ? 1.809 -10.249 -1.236 1.00 85.44 124 GLY A C 1
ATOM 979 O O . GLY A 1 124 ? 1.597 -10.897 -0.208 1.00 85.44 124 GLY A O 1
ATOM 980 N N . LEU A 1 125 ? 1.319 -9.028 -1.464 1.00 90.62 125 LEU A N 1
ATOM 981 C CA . LEU A 1 125 ? 0.479 -8.256 -0.548 1.00 90.62 125 LEU A CA 1
ATOM 982 C C . LEU A 1 125 ? -0.911 -8.891 -0.355 1.00 90.62 125 LEU A C 1
ATOM 984 O O . LEU A 1 125 ? -1.433 -8.873 0.754 1.00 90.62 125 LEU A O 1
ATOM 988 N N . ASN A 1 126 ? -1.473 -9.547 -1.374 1.00 87.88 126 ASN A N 1
ATOM 989 C CA . ASN A 1 126 ? -2.751 -10.269 -1.267 1.00 87.88 126 ASN A CA 1
ATOM 990 C C . ASN A 1 126 ? -2.741 -11.417 -0.245 1.00 87.88 126 ASN A C 1
ATOM 992 O O . ASN A 1 126 ? -3.800 -11.840 0.230 1.00 87.88 126 ASN A O 1
ATOM 996 N N . ARG A 1 127 ? -1.553 -11.906 0.129 1.00 85.69 127 ARG A N 1
ATOM 997 C CA . ARG A 1 127 ? -1.378 -12.938 1.162 1.00 85.69 127 ARG A CA 1
ATOM 998 C C . ARG A 1 127 ? -1.456 -12.396 2.591 1.00 85.69 127 ARG A C 1
ATOM 1000 O O . ARG A 1 127 ? -1.402 -13.201 3.516 1.00 85.69 127 ARG A O 1
ATOM 1007 N N . MET A 1 128 ? -1.570 -11.078 2.791 1.00 89.94 128 MET A N 1
ATOM 1008 C CA . MET A 1 128 ? -1.846 -10.509 4.117 1.00 89.94 128 MET A CA 1
ATOM 1009 C C . MET A 1 128 ? -3.110 -11.137 4.706 1.00 89.94 128 MET A C 1
ATOM 1011 O O . MET A 1 128 ? -4.064 -11.345 3.960 1.00 89.94 128 MET A O 1
ATOM 1015 N N . PRO A 1 129 ? -3.162 -11.462 6.001 1.00 91.06 129 PRO A N 1
ATOM 1016 C CA . PRO A 1 129 ? -4.374 -11.998 6.604 1.00 91.06 129 PRO A CA 1
ATOM 1017 C C . PRO A 1 129 ? -5.481 -10.935 6.652 1.00 91.06 129 PRO A C 1
ATOM 1019 O O . PRO A 1 129 ? -5.264 -9.763 6.337 1.00 91.06 129 PRO A O 1
ATOM 1022 N N . ILE A 1 130 ? -6.678 -11.359 7.050 1.00 93.94 130 ILE A N 1
ATOM 1023 C CA . ILE A 1 130 ? -7.684 -10.432 7.569 1.00 93.94 130 ILE A CA 1
ATOM 1024 C C . ILE A 1 130 ? -7.122 -9.834 8.864 1.00 93.94 130 ILE A C 1
ATOM 1026 O O . ILE A 1 130 ? -6.579 -10.557 9.700 1.00 93.94 130 ILE A O 1
ATOM 1030 N N . LEU A 1 131 ? -7.209 -8.515 8.983 1.00 95.88 131 LEU A N 1
ATOM 1031 C CA . LEU A 1 131 ? -6.636 -7.723 10.059 1.00 95.88 131 LEU A CA 1
ATOM 1032 C C . LEU A 1 131 ? -7.736 -7.231 10.992 1.00 95.88 131 LEU A C 1
ATOM 1034 O O . LEU A 1 131 ? -8.794 -6.794 10.544 1.00 95.88 131 LEU A O 1
ATOM 1038 N N . ASN A 1 132 ? -7.434 -7.244 12.280 1.00 96.56 132 ASN A N 1
ATOM 1039 C CA . ASN A 1 132 ? -8.250 -6.706 13.356 1.00 96.56 132 ASN A CA 1
ATOM 1040 C C . ASN A 1 132 ? -7.584 -5.454 13.934 1.00 96.56 132 ASN A C 1
ATOM 1042 O O . ASN A 1 132 ? -6.407 -5.179 13.689 1.00 96.56 132 ASN A O 1
ATOM 1046 N N . ALA A 1 133 ? -8.320 -4.707 14.757 1.00 97.38 133 ALA A N 1
ATOM 1047 C CA . ALA A 1 133 ? -7.766 -3.571 15.489 1.00 97.38 133 ALA A CA 1
ATOM 1048 C C . ALA A 1 133 ? -6.504 -3.965 16.287 1.00 97.38 133 ALA A C 1
ATOM 1050 O O . ALA A 1 133 ? -6.531 -4.863 17.127 1.00 97.38 133 ALA A O 1
ATOM 1051 N N . GLY A 1 134 ? -5.400 -3.256 16.040 1.00 97.12 134 GLY A N 1
ATOM 1052 C CA . GLY A 1 134 ? -4.099 -3.487 16.667 1.00 97.12 134 GLY A CA 1
ATOM 1053 C C . GLY A 1 134 ? -3.146 -4.402 15.894 1.00 97.12 134 GLY A C 1
ATOM 1054 O O . GLY A 1 134 ? -1.955 -4.394 16.220 1.00 97.12 134 GLY A O 1
ATOM 1055 N N . ASP A 1 135 ? -3.613 -5.128 14.873 1.00 98.06 135 ASP A N 1
ATOM 1056 C CA . ASP A 1 135 ? -2.742 -5.953 14.031 1.00 98.06 135 ASP A CA 1
ATOM 1057 C C . ASP A 1 135 ? -1.742 -5.075 13.263 1.00 98.06 135 ASP A C 1
ATOM 1059 O O . ASP A 1 135 ? -2.094 -4.028 12.712 1.00 98.06 135 ASP A O 1
ATOM 1063 N N . GLU A 1 136 ? -0.478 -5.502 13.241 1.00 97.38 136 GLU A N 1
ATOM 1064 C CA . GLU A 1 136 ? 0.638 -4.819 12.580 1.00 97.38 136 GLU A CA 1
ATOM 1065 C C . GLU A 1 136 ? 1.127 -5.644 11.393 1.00 97.38 136 GLU A C 1
ATOM 1067 O O . GLU A 1 136 ? 1.223 -6.869 11.475 1.00 97.38 136 GLU A O 1
ATOM 1072 N N . ILE A 1 137 ? 1.466 -4.956 10.305 1.00 96.81 137 ILE A N 1
ATOM 1073 C CA . ILE A 1 137 ? 2.025 -5.548 9.096 1.00 96.81 137 ILE A CA 1
ATOM 1074 C C . ILE A 1 137 ? 3.258 -4.754 8.672 1.00 96.81 137 ILE A C 1
ATOM 1076 O O . ILE A 1 137 ? 3.190 -3.543 8.468 1.00 96.81 137 ILE A O 1
ATOM 1080 N N . GLY A 1 138 ? 4.377 -5.447 8.475 1.00 94.62 138 GLY A N 1
ATOM 1081 C CA . GLY A 1 138 ? 5.544 -4.961 7.740 1.00 94.62 138 GLY A CA 1
ATOM 1082 C C . GLY A 1 138 ? 5.692 -5.729 6.431 1.00 94.62 138 GLY A C 1
ATOM 1083 O O . GLY A 1 138 ? 5.908 -6.940 6.443 1.00 94.62 138 GLY A O 1
ATOM 1084 N N . VAL A 1 139 ? 5.595 -5.054 5.283 1.00 92.06 139 VAL A N 1
ATOM 1085 C CA . VAL A 1 139 ? 5.489 -5.754 3.991 1.00 92.06 139 VAL A CA 1
ATOM 1086 C C . VAL A 1 139 ? 6.722 -6.596 3.651 1.00 92.06 139 VAL A C 1
ATOM 1088 O O . VAL A 1 139 ? 6.572 -7.669 3.065 1.00 92.06 139 VAL A O 1
ATOM 1091 N N . VAL A 1 140 ? 7.929 -6.166 4.030 1.00 86.50 140 VAL A N 1
ATOM 1092 C CA . VAL A 1 140 ? 9.169 -6.944 3.860 1.00 86.50 140 VAL A CA 1
ATOM 1093 C C . VAL A 1 140 ? 9.414 -7.864 5.054 1.00 86.50 140 VAL A C 1
ATOM 1095 O O . VAL A 1 140 ? 9.719 -9.043 4.865 1.00 86.50 140 VAL A O 1
ATOM 1098 N N . THR A 1 141 ? 9.286 -7.342 6.274 1.00 87.56 141 THR A N 1
ATOM 1099 C CA . THR A 1 141 ? 9.542 -8.068 7.532 1.00 87.56 141 THR A CA 1
ATOM 1100 C C . THR A 1 141 ? 8.702 -9.346 7.619 1.00 87.56 141 THR A C 1
ATOM 1102 O O . THR A 1 141 ? 9.242 -10.425 7.875 1.00 87.56 141 THR A O 1
ATOM 1105 N N . ASP A 1 142 ? 7.417 -9.253 7.276 1.00 85.75 142 ASP A N 1
ATOM 1106 C CA . ASP A 1 142 ? 6.469 -10.372 7.294 1.00 85.75 142 ASP A CA 1
ATOM 1107 C C . ASP A 1 142 ? 6.426 -11.141 5.963 1.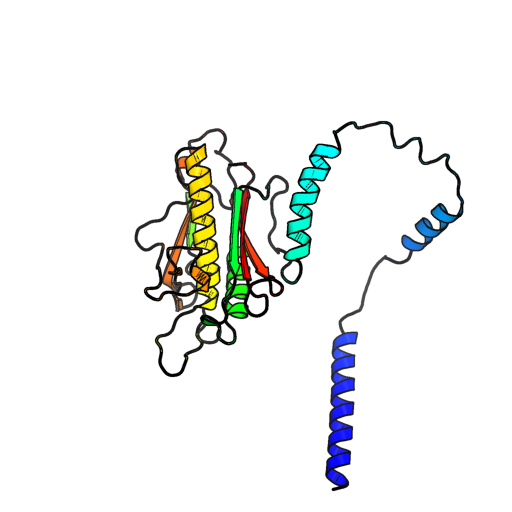00 85.75 142 ASP A C 1
ATOM 1109 O O . ASP A 1 142 ? 5.623 -12.053 5.773 1.00 85.75 142 ASP A O 1
ATOM 1113 N N . LYS A 1 143 ? 7.345 -10.825 5.041 1.00 82.44 143 LYS A N 1
ATOM 1114 C CA . LYS A 1 143 ? 7.590 -11.555 3.785 1.00 82.44 143 LYS A CA 1
ATOM 1115 C C . LYS A 1 143 ? 6.423 -11.549 2.789 1.00 82.44 143 LYS A C 1
ATOM 1117 O O . LYS A 1 143 ? 6.337 -12.439 1.928 1.00 82.44 143 LYS A O 1
ATOM 1122 N N . TYR A 1 144 ? 5.558 -10.539 2.851 1.00 86.31 144 TYR A N 1
ATOM 1123 C CA . TYR A 1 144 ? 4.544 -10.308 1.821 1.00 86.31 144 TYR A CA 1
ATOM 1124 C C . TYR A 1 144 ? 5.207 -9.884 0.513 1.00 86.31 144 TYR A C 1
ATOM 1126 O O . TYR A 1 144 ? 4.944 -10.486 -0.525 1.00 86.31 144 TYR A O 1
ATOM 1134 N N . ILE A 1 145 ? 6.172 -8.969 0.582 1.00 82.44 145 ILE A N 1
ATOM 1135 C CA . ILE A 1 145 ? 7.075 -8.619 -0.511 1.00 82.44 145 ILE A CA 1
ATOM 1136 C C . ILE A 1 145 ? 8.425 -9.306 -0.281 1.00 82.44 145 ILE A C 1
ATOM 1138 O O . ILE A 1 145 ? 9.023 -9.194 0.786 1.00 82.44 145 ILE A O 1
ATOM 1142 N N . ASN A 1 146 ? 8.928 -10.004 -1.304 1.00 68.25 146 ASN A N 1
ATOM 1143 C CA . ASN A 1 146 ? 10.258 -10.615 -1.283 1.00 68.25 146 ASN A CA 1
ATOM 1144 C C . ASN A 1 146 ? 11.091 -10.143 -2.484 1.00 68.25 146 ASN A C 1
ATOM 1146 O O . ASN A 1 146 ? 10.915 -10.602 -3.617 1.00 68.25 146 ASN A O 1
ATOM 1150 N N . ILE A 1 147 ? 12.019 -9.227 -2.212 1.00 64.56 147 ILE A N 1
ATOM 1151 C CA . ILE A 1 147 ? 12.866 -8.567 -3.210 1.00 64.56 147 ILE A CA 1
ATOM 1152 C C . ILE A 1 147 ? 14.205 -9.301 -3.344 1.00 64.56 147 ILE A C 1
ATOM 1154 O O . ILE A 1 147 ? 15.147 -9.107 -2.576 1.00 64.56 147 ILE A O 1
ATOM 1158 N N . LYS A 1 148 ? 14.334 -10.152 -4.351 1.00 53.75 148 LYS A N 1
ATOM 1159 C CA . LYS A 1 148 ? 15.603 -10.795 -4.699 1.00 53.75 148 LYS A CA 1
ATOM 1160 C C . LYS A 1 148 ? 16.378 -9.919 -5.682 1.00 53.75 148 LYS A C 1
ATOM 1162 O O . LYS A 1 148 ? 15.825 -9.145 -6.461 1.00 53.75 148 LYS A O 1
ATOM 1167 N N . SER A 1 149 ? 17.697 -10.071 -5.690 1.00 49.22 149 SER A N 1
ATOM 1168 C CA . SER A 1 149 ? 18.584 -9.302 -6.572 1.00 49.22 149 SER A CA 1
ATOM 1169 C C . SER A 1 149 ? 18.256 -9.448 -8.065 1.00 49.22 149 SER A C 1
ATOM 1171 O O . SER A 1 149 ? 18.554 -8.544 -8.833 1.00 49.22 149 SER A O 1
ATOM 1173 N N . TYR A 1 150 ? 17.615 -10.549 -8.472 1.00 48.03 150 TYR A N 1
ATOM 1174 C CA . TYR A 1 150 ? 17.265 -10.839 -9.865 1.00 48.03 150 TYR A CA 1
ATOM 1175 C C . TYR A 1 150 ? 15.814 -10.500 -10.263 1.00 48.03 150 TYR A C 1
ATOM 1177 O O . TYR A 1 150 ? 15.511 -10.532 -11.450 1.00 48.03 150 TYR A O 1
ATOM 1185 N N . ASN A 1 151 ? 14.918 -10.206 -9.311 1.00 48.53 151 ASN A N 1
ATOM 1186 C CA . ASN A 1 151 ? 13.511 -9.841 -9.572 1.00 48.53 151 ASN A CA 1
ATOM 1187 C C . ASN A 1 151 ? 13.147 -8.444 -9.033 1.00 48.53 151 ASN A C 1
ATOM 1189 O O . ASN A 1 151 ? 12.062 -7.952 -9.284 1.00 48.53 151 ASN A O 1
ATOM 1193 N N . GLY A 1 152 ? 14.023 -7.795 -8.269 1.00 45.59 152 GLY A N 1
ATOM 1194 C CA . GLY A 1 152 ? 13.773 -6.456 -7.742 1.00 45.59 152 GLY A CA 1
ATOM 1195 C C . GLY A 1 152 ? 14.485 -5.362 -8.516 1.00 45.59 152 GLY A C 1
ATOM 1196 O O . GLY A 1 152 ? 13.980 -4.254 -8.610 1.00 45.59 152 GLY A O 1
ATOM 1197 N N . TYR A 1 153 ? 15.652 -5.652 -9.089 1.00 52.56 153 TYR A N 1
ATOM 1198 C CA . TYR A 1 153 ? 16.577 -4.613 -9.526 1.00 52.56 153 TYR A CA 1
ATOM 1199 C C . TYR A 1 153 ? 17.033 -4.863 -10.957 1.00 52.56 153 TYR A C 1
ATOM 1201 O O . TYR A 1 153 ? 17.890 -5.706 -11.209 1.00 52.56 153 TYR A O 1
ATOM 1209 N N . ILE A 1 154 ? 16.505 -4.085 -11.901 1.00 45.34 154 ILE A N 1
ATOM 1210 C CA . ILE A 1 154 ? 17.232 -3.854 -13.147 1.00 45.34 154 ILE A CA 1
ATOM 1211 C C . ILE A 1 154 ? 18.096 -2.625 -12.921 1.00 45.34 154 ILE A C 1
ATOM 1213 O O . ILE A 1 154 ? 17.591 -1.557 -12.591 1.00 45.34 154 ILE A O 1
ATOM 1217 N N . GLN A 1 155 ? 19.406 -2.796 -13.071 1.00 42.06 155 GLN A N 1
ATOM 1218 C CA . GLN A 1 155 ? 20.366 -1.705 -13.055 1.00 42.06 155 GLN A CA 1
ATOM 1219 C C . GLN A 1 155 ? 20.426 -1.091 -14.463 1.00 42.06 155 GLN A C 1
ATOM 1221 O O . GLN A 1 155 ? 21.046 -1.686 -15.349 1.00 42.06 155 GLN A O 1
ATOM 1226 N N . PRO A 1 156 ? 19.815 0.078 -14.733 1.00 42.28 156 PRO A N 1
ATOM 1227 C CA . PRO A 1 156 ? 20.182 0.838 -15.917 1.00 42.28 156 PRO A CA 1
ATOM 1228 C C . PRO A 1 156 ? 21.647 1.272 -15.788 1.00 42.28 156 PRO A C 1
ATOM 1230 O O . PRO A 1 156 ? 22.138 1.522 -14.687 1.00 42.28 156 PRO A O 1
ATOM 1233 N N . ALA A 1 157 ? 22.348 1.382 -16.918 1.00 38.94 157 ALA A N 1
ATOM 1234 C CA . ALA A 1 157 ? 23.806 1.525 -16.999 1.00 38.94 157 ALA A CA 1
ATOM 1235 C C . ALA A 1 157 ? 24.432 2.730 -16.244 1.00 38.94 157 ALA A C 1
ATOM 1237 O O . ALA A 1 157 ? 25.655 2.836 -16.208 1.00 38.94 157 ALA A O 1
ATOM 1238 N N . TYR A 1 158 ? 23.631 3.621 -15.639 1.00 38.56 158 TYR A N 1
ATOM 1239 C CA . TYR A 1 158 ? 24.081 4.871 -15.010 1.00 38.56 158 TYR A CA 1
ATOM 1240 C C . TYR A 1 158 ? 23.338 5.277 -13.712 1.00 38.56 158 TYR A C 1
ATOM 1242 O O . TYR A 1 158 ? 23.407 6.445 -13.338 1.00 38.56 158 TYR A O 1
ATOM 1250 N N . GLY A 1 159 ? 22.627 4.378 -13.013 1.00 37.50 159 GLY A N 1
ATOM 1251 C CA . GLY A 1 159 ? 21.774 4.760 -11.865 1.00 37.50 159 GLY A CA 1
ATOM 1252 C C . GLY A 1 159 ? 21.895 3.888 -10.609 1.00 37.50 159 GLY A C 1
ATOM 1253 O O . GLY A 1 159 ? 22.337 2.741 -10.674 1.00 37.50 159 GLY A O 1
ATOM 1254 N N . TYR A 1 160 ? 21.488 4.455 -9.465 1.00 36.97 160 TYR A N 1
ATOM 1255 C CA . TYR A 1 160 ? 21.344 3.754 -8.182 1.00 36.97 160 TYR A CA 1
ATOM 1256 C C . TYR A 1 160 ? 20.120 2.816 -8.198 1.00 36.97 160 TYR A C 1
ATOM 1258 O O . TYR A 1 160 ? 19.106 3.099 -8.831 1.00 36.97 160 TYR A O 1
ATOM 1266 N N . TYR A 1 161 ? 20.254 1.670 -7.527 1.00 49.94 161 TYR A N 1
ATOM 1267 C CA . TYR A 1 161 ? 19.296 0.562 -7.470 1.00 49.94 161 TYR A CA 1
ATOM 1268 C C . TYR A 1 161 ? 17.976 0.959 -6.793 1.00 49.94 161 TYR A C 1
ATOM 1270 O O . TYR A 1 161 ? 17.996 1.317 -5.621 1.00 49.94 161 TYR A O 1
ATOM 1278 N N . PHE A 1 162 ? 16.827 0.778 -7.451 1.00 50.53 162 PHE A N 1
ATOM 1279 C CA . PHE A 1 162 ? 15.529 0.822 -6.767 1.00 50.53 162 PHE A CA 1
ATOM 1280 C C . PHE A 1 162 ? 14.603 -0.277 -7.265 1.00 50.53 162 PHE A C 1
ATOM 1282 O O . PHE A 1 162 ? 14.546 -0.562 -8.462 1.00 50.53 162 PHE A O 1
ATOM 1289 N N . ALA A 1 163 ? 13.865 -0.878 -6.331 1.00 56.56 163 ALA A N 1
ATOM 1290 C CA . ALA A 1 163 ? 12.913 -1.943 -6.590 1.00 56.56 163 ALA A CA 1
ATOM 1291 C C . ALA A 1 163 ? 11.612 -1.404 -7.205 1.00 56.56 163 ALA A C 1
ATOM 1293 O O . ALA A 1 163 ? 10.520 -1.684 -6.730 1.00 56.56 163 ALA A O 1
ATOM 1294 N N . SER A 1 164 ? 11.727 -0.572 -8.244 1.00 70.69 164 SER A N 1
ATOM 1295 C CA . SER A 1 164 ? 10.670 0.350 -8.673 1.00 70.69 164 SER A CA 1
ATOM 1296 C C . SER A 1 164 ? 9.327 -0.339 -8.957 1.00 70.69 164 SER A C 1
ATOM 1298 O O . SER A 1 164 ? 8.287 0.252 -8.702 1.00 70.69 164 SER A O 1
ATOM 1300 N N . GLY A 1 165 ? 9.331 -1.570 -9.479 1.00 81.62 165 GLY A N 1
ATOM 1301 C CA . GLY A 1 165 ? 8.111 -2.357 -9.689 1.00 81.62 165 GLY A CA 1
ATOM 1302 C C . GLY A 1 165 ? 7.372 -2.649 -8.380 1.00 81.62 165 GLY A C 1
ATOM 1303 O O . GLY A 1 165 ? 6.240 -2.220 -8.211 1.00 81.62 165 GLY A O 1
ATOM 1304 N N . VAL A 1 166 ? 8.020 -3.288 -7.403 1.00 85.31 166 VAL A N 1
ATOM 1305 C CA . VAL A 1 166 ? 7.394 -3.539 -6.086 1.00 85.31 166 VAL A CA 1
ATOM 1306 C C . VAL A 1 166 ? 7.148 -2.249 -5.295 1.00 85.31 166 VAL A C 1
ATOM 1308 O O . VAL A 1 166 ? 6.201 -2.173 -4.511 1.00 85.31 166 VAL A O 1
ATOM 1311 N N . CYS A 1 167 ? 7.950 -1.203 -5.522 1.00 89.25 167 CYS A N 1
ATOM 1312 C CA . CYS A 1 167 ? 7.683 0.132 -4.991 1.00 89.25 167 CYS A CA 1
ATOM 1313 C C . CYS A 1 167 ? 6.385 0.710 -5.563 1.00 89.25 167 CYS A C 1
ATOM 1315 O O . CYS A 1 167 ? 5.676 1.412 -4.852 1.00 89.25 167 CYS A O 1
ATOM 1317 N N . TRP A 1 168 ? 6.023 0.402 -6.809 1.00 92.12 168 TRP A N 1
ATOM 1318 C CA . TRP A 1 168 ? 4.746 0.822 -7.385 1.00 92.12 168 TRP A CA 1
ATOM 1319 C C . TRP A 1 168 ? 3.563 0.118 -6.710 1.00 92.12 168 TRP A C 1
ATOM 1321 O O . TRP A 1 168 ? 2.615 0.796 -6.313 1.00 92.12 168 TRP A O 1
ATOM 1331 N N . SER A 1 169 ? 3.648 -1.189 -6.445 1.00 92.88 169 SER A N 1
ATOM 1332 C CA . SER A 1 169 ? 2.632 -1.908 -5.653 1.00 92.88 169 SER A CA 1
ATOM 1333 C C . SER A 1 169 ? 2.519 -1.345 -4.237 1.00 92.88 169 SER A C 1
ATOM 1335 O O . SER A 1 169 ? 1.422 -1.098 -3.746 1.00 92.88 169 SER A O 1
ATOM 1337 N N . THR A 1 170 ? 3.658 -1.059 -3.603 1.00 94.31 170 THR A N 1
ATOM 1338 C CA . THR A 1 170 ? 3.712 -0.448 -2.265 1.00 94.31 170 THR A CA 1
ATOM 1339 C C . THR A 1 170 ? 3.164 0.983 -2.270 1.00 94.31 170 THR A C 1
ATOM 1341 O O . THR A 1 170 ? 2.503 1.411 -1.329 1.00 94.31 170 THR A O 1
ATOM 1344 N N . THR A 1 171 ? 3.398 1.737 -3.344 1.00 95.50 171 THR A N 1
ATOM 1345 C CA . THR A 1 171 ? 2.827 3.078 -3.525 1.00 95.50 171 THR A CA 1
ATOM 1346 C C . THR A 1 171 ? 1.315 3.001 -3.660 1.00 95.50 171 THR A C 1
ATOM 1348 O O . THR A 1 171 ? 0.615 3.775 -3.020 1.00 95.50 171 THR A O 1
ATOM 1351 N N . THR A 1 172 ? 0.817 2.029 -4.424 1.00 95.62 172 THR A N 1
ATOM 1352 C CA . THR A 1 172 ? -0.619 1.765 -4.567 1.00 95.62 172 THR A CA 1
ATOM 1353 C C . THR A 1 172 ? -1.240 1.435 -3.208 1.00 95.62 172 THR A C 1
ATOM 1355 O O . THR A 1 172 ? -2.204 2.080 -2.814 1.00 95.62 172 THR A O 1
ATOM 1358 N N . LEU A 1 173 ? -0.619 0.538 -2.431 1.00 96.19 173 LEU A N 1
ATOM 1359 C CA . LEU A 1 173 ? -1.023 0.237 -1.053 1.00 96.19 173 LEU A CA 1
ATOM 1360 C C . LEU A 1 173 ? -1.072 1.495 -0.174 1.00 96.19 173 LEU A C 1
ATOM 1362 O O . LEU A 1 173 ? -2.049 1.735 0.529 1.00 96.19 173 LEU A O 1
ATOM 1366 N N . GLY A 1 174 ? -0.027 2.321 -0.218 1.00 95.50 174 GLY A N 1
ATOM 1367 C CA . GLY A 1 174 ? 0.027 3.510 0.623 1.00 95.50 174 GLY A CA 1
ATOM 1368 C C . GLY A 1 174 ? -0.968 4.597 0.228 1.00 95.50 174 GLY A C 1
ATOM 1369 O O . GLY A 1 174 ? -1.443 5.321 1.101 1.00 95.50 174 GLY A O 1
ATOM 1370 N N . THR A 1 175 ? -1.310 4.708 -1.056 1.00 94.75 175 THR A N 1
ATOM 1371 C CA . THR A 1 175 ? -2.404 5.572 -1.521 1.00 94.75 175 THR A CA 1
ATOM 1372 C C . THR A 1 175 ? -3.752 5.037 -1.064 1.00 94.75 175 THR A C 1
ATOM 1374 O O . THR A 1 175 ? -4.550 5.807 -0.538 1.00 94.75 175 THR A O 1
ATOM 1377 N N . LEU A 1 176 ? -3.976 3.726 -1.184 1.00 95.12 176 LEU A N 1
ATOM 1378 C CA . LEU A 1 176 ? -5.189 3.069 -0.706 1.00 95.12 176 LEU A CA 1
ATOM 1379 C C . LEU A 1 176 ? -5.416 3.339 0.786 1.00 95.12 176 LEU A C 1
ATOM 1381 O O . LEU A 1 176 ? -6.503 3.742 1.184 1.00 95.12 176 LEU A O 1
ATOM 1385 N N . MET A 1 177 ? -4.377 3.184 1.607 1.00 95.50 177 MET A N 1
ATOM 1386 C CA . MET A 1 177 ? -4.466 3.451 3.045 1.00 95.50 177 MET A CA 1
ATOM 1387 C C . MET A 1 177 ? -4.695 4.925 3.366 1.00 95.50 177 MET A C 1
ATOM 1389 O O . MET A 1 177 ? -5.423 5.230 4.302 1.00 95.50 177 MET A O 1
ATOM 1393 N N . ASN A 1 178 ? -4.101 5.846 2.601 1.00 94.12 178 ASN A N 1
ATOM 1394 C CA . ASN A 1 178 ? -4.369 7.274 2.776 1.00 94.12 178 ASN A CA 1
ATOM 1395 C C . ASN A 1 178 ? -5.838 7.608 2.490 1.00 94.12 178 ASN A C 1
ATOM 1397 O O . ASN A 1 178 ? -6.435 8.374 3.243 1.00 94.12 178 ASN A O 1
ATOM 1401 N N . ASN A 1 179 ? -6.404 7.041 1.421 1.00 92.88 179 ASN A N 1
ATOM 1402 C CA . ASN A 1 179 ? -7.809 7.233 1.070 1.00 92.88 179 ASN A CA 1
ATOM 1403 C C . ASN A 1 179 ? -8.711 6.651 2.167 1.00 92.88 179 ASN A C 1
ATOM 1405 O O . ASN A 1 179 ? -9.525 7.371 2.732 1.00 92.88 179 ASN A O 1
ATOM 1409 N N . ALA A 1 180 ? -8.464 5.404 2.570 1.00 94.31 180 ALA A N 1
ATOM 1410 C CA . ALA A 1 180 ? -9.214 4.747 3.634 1.00 94.31 180 ALA A CA 1
ATOM 1411 C C . ALA A 1 180 ? -9.137 5.481 4.979 1.00 94.31 180 ALA A C 1
ATOM 1413 O O . ALA A 1 180 ? -10.131 5.564 5.694 1.00 94.31 180 ALA A O 1
ATOM 1414 N N . ASN A 1 181 ? -7.974 6.041 5.325 1.00 96.31 181 ASN A N 1
ATOM 1415 C CA . ASN A 1 181 ? -7.842 6.893 6.502 1.00 96.31 181 ASN A CA 1
ATOM 1416 C C . ASN A 1 181 ? -8.687 8.156 6.376 1.00 96.31 181 ASN A C 1
ATOM 1418 O O . ASN A 1 181 ? -9.350 8.515 7.338 1.00 96.31 181 ASN A O 1
ATOM 1422 N N . ALA A 1 182 ? -8.690 8.821 5.217 1.00 93.75 182 ALA A N 1
ATOM 1423 C CA . ALA A 1 182 ? -9.506 10.013 5.010 1.00 93.75 182 ALA A CA 1
ATOM 1424 C C . ALA A 1 182 ? -11.005 9.714 5.187 1.00 93.75 182 ALA A C 1
ATOM 1426 O O . ALA A 1 182 ? -11.695 10.468 5.878 1.00 93.75 182 ALA A O 1
ATOM 1427 N N . ASP A 1 183 ? -11.475 8.597 4.630 1.00 91.69 183 ASP A N 1
ATOM 1428 C CA . ASP A 1 183 ? -12.869 8.156 4.722 1.00 91.69 183 ASP A CA 1
ATOM 1429 C C . ASP A 1 183 ? -13.235 7.781 6.174 1.00 91.69 183 ASP A C 1
ATOM 1431 O O . ASP A 1 183 ? -14.175 8.329 6.760 1.00 91.69 183 ASP A O 1
ATOM 1435 N N . PHE A 1 184 ? -12.415 6.950 6.826 1.00 94.94 184 PHE A N 1
ATOM 1436 C CA . PHE A 1 184 ? -12.629 6.529 8.216 1.00 94.94 184 PHE A CA 1
ATOM 1437 C C . PHE A 1 184 ? -12.553 7.706 9.204 1.00 94.94 184 PHE A C 1
ATOM 1439 O O . PHE A 1 184 ? -13.377 7.816 10.116 1.00 94.94 184 PHE A O 1
ATOM 1446 N N . GLN A 1 185 ? -11.624 8.642 8.987 1.00 95.75 185 GLN A N 1
ATOM 1447 C CA . GLN A 1 185 ? -11.472 9.864 9.779 1.00 95.75 185 GLN A CA 1
ATOM 1448 C C . GLN A 1 185 ? -12.689 10.779 9.632 1.00 95.75 185 GLN A C 1
ATOM 1450 O O . GLN A 1 185 ? -13.106 11.392 10.618 1.00 95.75 185 GLN A O 1
ATOM 1455 N N . ALA A 1 186 ? -13.287 10.869 8.440 1.00 93.50 186 ALA A N 1
ATOM 1456 C CA . ALA A 1 186 ? -14.499 11.652 8.224 1.00 93.50 186 ALA A CA 1
ATOM 1457 C C . ALA A 1 186 ? -15.704 11.086 8.996 1.00 93.50 186 ALA A C 1
ATOM 1459 O O . ALA A 1 186 ? -16.531 11.861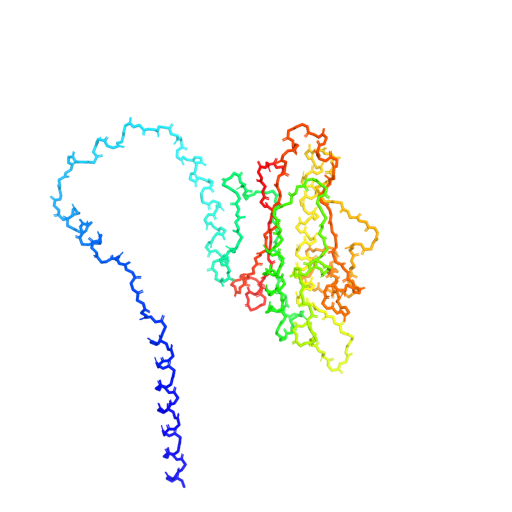 9.483 1.00 93.50 186 ALA A O 1
ATOM 1460 N N . LYS A 1 187 ? -15.789 9.757 9.140 1.00 92.12 187 LYS A N 1
ATOM 1461 C CA . LYS A 1 187 ? -16.904 9.080 9.817 1.00 92.12 187 LYS A CA 1
ATOM 1462 C C . LYS A 1 187 ? -16.726 8.950 11.329 1.00 92.12 187 LYS A C 1
ATOM 1464 O O . LYS A 1 187 ? -17.641 9.285 12.079 1.00 92.12 187 LYS A O 1
ATOM 1469 N N . TYR A 1 188 ? -15.566 8.478 11.781 1.00 94.44 188 TYR A N 1
ATOM 1470 C CA . TYR A 1 188 ? -15.317 8.117 13.183 1.00 94.44 188 TYR A CA 1
ATOM 1471 C C . TYR A 1 188 ? -14.333 9.045 13.901 1.00 94.44 188 TYR A C 1
ATOM 1473 O O . TYR A 1 188 ? -14.131 8.912 15.107 1.00 94.44 188 TYR A O 1
ATOM 1481 N N . GLY A 1 189 ? -13.736 10.011 13.197 1.00 96.12 189 GLY A N 1
ATOM 1482 C CA . GLY A 1 189 ? -12.822 10.981 13.801 1.00 96.12 189 GLY A CA 1
ATOM 1483 C C . GLY A 1 189 ? -11.446 10.419 14.169 1.00 96.12 189 GLY A C 1
ATOM 1484 O O . GLY A 1 189 ? -10.730 11.067 14.935 1.00 96.12 189 GLY A O 1
ATOM 1485 N N . MET A 1 190 ? -11.065 9.261 13.626 1.00 96.75 190 MET A N 1
ATOM 1486 C CA . MET A 1 190 ? -9.749 8.636 13.801 1.00 96.75 190 MET A CA 1
ATOM 1487 C C . MET A 1 190 ? -9.269 7.991 12.495 1.00 96.75 190 MET A C 1
ATOM 1489 O O . MET A 1 190 ? -10.080 7.724 11.617 1.00 96.75 190 MET A O 1
ATOM 1493 N N . ASP A 1 191 ? -7.974 7.715 12.373 1.00 97.75 191 ASP A N 1
ATOM 1494 C CA . ASP A 1 191 ? -7.428 6.987 11.225 1.00 97.75 191 ASP A CA 1
ATOM 1495 C C . ASP A 1 191 ? -7.743 5.487 11.331 1.00 97.75 191 ASP A C 1
ATOM 1497 O O . ASP A 1 191 ? -7.711 4.925 12.430 1.00 97.75 191 ASP A O 1
ATOM 1501 N N . LEU A 1 192 ? -7.978 4.819 10.195 1.00 97.50 192 LEU A N 1
ATOM 1502 C CA . LEU A 1 192 ? -8.101 3.358 10.138 1.00 97.50 192 LEU A CA 1
ATOM 1503 C C . LEU A 1 192 ? -6.748 2.671 10.349 1.00 97.50 192 LEU A C 1
ATOM 1505 O O . LEU A 1 192 ? -6.643 1.686 11.077 1.00 97.50 192 LEU A O 1
ATOM 1509 N N . PHE A 1 193 ? -5.706 3.201 9.715 1.00 97.94 193 PHE A N 1
ATOM 1510 C CA . PHE A 1 193 ? -4.334 2.728 9.805 1.00 97.94 193 PHE A CA 1
ATOM 1511 C C . PHE A 1 193 ? -3.448 3.795 10.434 1.00 97.94 193 PHE A C 1
ATOM 1513 O O . PHE A 1 193 ? -3.431 4.945 9.997 1.00 97.94 193 PHE A O 1
ATOM 1520 N N . VAL A 1 194 ? -2.656 3.400 11.422 1.00 97.50 194 VAL A N 1
ATOM 1521 C CA . VAL A 1 194 ? -1.651 4.256 12.053 1.00 97.50 194 VAL A CA 1
ATOM 1522 C C . VAL A 1 194 ? -0.254 3.889 11.561 1.00 97.50 194 VAL A C 1
ATOM 1524 O O . VAL A 1 194 ? 0.041 2.727 11.269 1.00 97.50 194 VAL A O 1
ATOM 1527 N N . PHE A 1 195 ? 0.603 4.906 11.480 1.00 95.06 195 PHE A N 1
ATOM 1528 C CA . PHE A 1 195 ? 1.978 4.809 10.996 1.00 95.06 195 PHE A CA 1
ATOM 1529 C C . PHE A 1 195 ? 2.925 5.472 11.999 1.00 95.06 195 PHE A C 1
ATOM 1531 O O . PHE A 1 195 ? 2.664 6.583 12.467 1.00 95.06 195 PHE A O 1
ATOM 1538 N N . GLU A 1 196 ? 4.045 4.827 12.296 1.00 91.69 196 GLU A N 1
ATOM 1539 C CA . GLU A 1 196 ? 5.127 5.362 13.117 1.00 91.69 196 GLU A CA 1
ATOM 1540 C C . GLU A 1 196 ? 6.211 6.046 12.265 1.00 91.69 196 GLU A C 1
ATOM 1542 O O . GLU A 1 196 ? 6.260 5.966 11.033 1.00 91.69 196 GLU A O 1
ATOM 1547 N N . TYR A 1 197 ? 7.113 6.774 12.927 1.00 84.31 197 TYR A N 1
ATOM 1548 C CA . TYR A 1 197 ? 8.231 7.408 12.234 1.00 84.31 197 TYR A CA 1
ATOM 1549 C C . TYR A 1 197 ? 9.153 6.349 11.614 1.00 84.31 197 TYR A C 1
ATOM 1551 O O . TYR A 1 197 ? 9.769 5.559 12.325 1.00 84.31 197 TYR A O 1
ATOM 1559 N N . GLY A 1 198 ? 9.299 6.392 10.288 1.00 82.50 198 GLY A N 1
ATOM 1560 C CA . GLY A 1 198 ? 10.111 5.438 9.525 1.00 82.50 198 GLY A CA 1
ATOM 1561 C C . GLY A 1 198 ? 9.309 4.314 8.867 1.00 82.50 198 GLY A C 1
ATOM 1562 O O . GLY A 1 198 ? 9.858 3.620 8.015 1.00 82.50 198 GLY A O 1
ATOM 1563 N N . ASP A 1 199 ? 8.013 4.199 9.165 1.00 87.31 199 ASP A N 1
ATOM 1564 C CA . ASP A 1 199 ? 7.124 3.196 8.564 1.00 87.31 199 ASP A CA 1
ATOM 1565 C C . ASP A 1 199 ? 6.872 3.427 7.076 1.00 87.31 199 ASP A C 1
ATOM 1567 O O . ASP A 1 199 ? 6.461 2.521 6.359 1.00 87.31 199 ASP A O 1
ATOM 1571 N N . ARG A 1 200 ? 7.103 4.651 6.597 1.00 88.25 200 ARG A N 1
ATOM 1572 C CA . ARG A 1 200 ? 6.900 5.046 5.205 1.00 88.25 200 ARG A CA 1
ATOM 1573 C C . ARG A 1 200 ? 8.180 5.678 4.689 1.00 88.25 200 ARG A C 1
ATOM 1575 O O . ARG A 1 200 ? 8.566 6.756 5.135 1.00 88.25 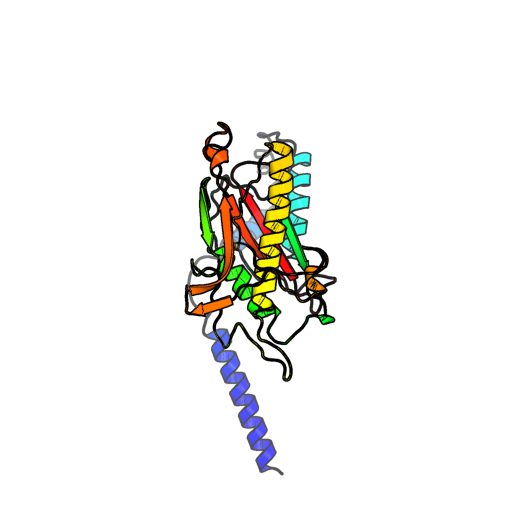200 ARG A O 1
ATOM 1582 N N . SER A 1 201 ? 8.820 5.019 3.730 1.00 84.06 201 SER A N 1
ATOM 1583 C CA . SER A 1 201 ? 10.078 5.477 3.130 1.00 84.06 201 SER A CA 1
ATOM 1584 C C . SER A 1 201 ? 9.849 6.031 1.717 1.00 84.06 201 SER A C 1
ATOM 1586 O O . SER A 1 201 ? 10.020 5.291 0.749 1.00 84.06 201 SER A O 1
ATOM 1588 N N . PRO A 1 202 ? 9.422 7.295 1.531 1.00 82.62 202 PRO A N 1
ATOM 1589 C CA . PRO A 1 202 ? 9.191 7.833 0.193 1.00 82.62 202 PRO A CA 1
ATOM 1590 C C . PRO A 1 202 ? 10.487 7.912 -0.630 1.00 82.62 202 PRO A C 1
ATOM 1592 O O . PRO A 1 202 ? 11.564 8.164 -0.089 1.00 82.62 202 PRO A O 1
ATOM 1595 N N . HIS A 1 203 ? 10.388 7.716 -1.944 1.00 75.50 203 HIS A N 1
ATOM 1596 C CA . HIS A 1 203 ? 11.488 7.982 -2.869 1.00 75.50 203 HIS A CA 1
ATOM 1597 C C . HIS A 1 203 ? 11.775 9.487 -2.932 1.00 75.50 203 HIS A C 1
ATOM 1599 O O . HIS A 1 203 ? 10.859 10.304 -2.892 1.00 75.50 203 HIS A O 1
ATOM 1605 N N . SER A 1 204 ? 13.051 9.855 -3.084 1.00 75.50 204 SER A N 1
ATOM 1606 C CA . SER A 1 204 ? 13.452 11.231 -3.417 1.00 75.50 204 SER A CA 1
ATOM 1607 C C . SER A 1 204 ? 13.220 11.579 -4.886 1.00 75.50 204 SER A C 1
ATOM 1609 O O . SER A 1 204 ? 13.265 12.751 -5.253 1.00 75.50 204 SER A O 1
ATOM 1611 N N . ASP A 1 205 ? 13.018 10.558 -5.717 1.00 79.56 205 ASP A N 1
ATOM 1612 C CA . ASP A 1 205 ? 12.834 10.691 -7.152 1.00 79.56 205 ASP A CA 1
ATOM 1613 C C . ASP A 1 205 ? 11.349 10.764 -7.485 1.00 79.56 205 ASP A C 1
ATOM 1615 O O . ASP A 1 205 ? 10.516 10.034 -6.939 1.00 79.56 205 ASP A O 1
ATOM 1619 N N . TRP A 1 206 ? 11.034 11.668 -8.400 1.00 84.06 206 TRP A N 1
ATOM 1620 C CA . TRP A 1 206 ? 9.687 11.876 -8.892 1.00 84.06 206 TRP A CA 1
ATOM 1621 C C . TRP A 1 206 ? 9.417 10.945 -10.079 1.00 84.06 206 TRP A C 1
ATOM 1623 O O . TRP A 1 206 ? 10.248 10.856 -10.985 1.00 84.06 206 TRP A O 1
ATOM 1633 N N . TYR A 1 207 ? 8.253 10.294 -10.094 1.00 85.31 207 TYR A N 1
ATOM 1634 C CA . TYR A 1 207 ? 7.804 9.429 -11.191 1.00 85.31 207 TYR A CA 1
ATOM 1635 C C . TYR A 1 207 ? 6.384 9.792 -11.618 1.00 85.31 207 TYR A C 1
ATOM 1637 O O . TYR A 1 207 ? 5.513 10.057 -10.786 1.00 85.31 207 TYR A O 1
ATOM 1645 N N . GLN A 1 208 ? 6.119 9.741 -12.922 1.00 87.75 208 GLN A N 1
ATOM 1646 C CA . GLN A 1 208 ? 4.823 10.125 -13.481 1.00 87.75 208 GLN A CA 1
ATOM 1647 C C . GLN A 1 208 ? 3.682 9.183 -13.045 1.00 87.75 208 GLN A C 1
ATOM 1649 O O . GLN A 1 208 ? 2.582 9.630 -12.743 1.00 87.75 208 GLN A O 1
ATOM 1654 N N . THR A 1 209 ? 3.991 7.899 -12.898 1.00 88.94 209 THR A N 1
ATOM 1655 C CA . THR A 1 209 ? 3.163 6.804 -12.365 1.00 88.94 209 THR A CA 1
ATOM 1656 C C . THR A 1 209 ? 2.652 7.103 -10.967 1.00 88.94 209 THR A C 1
ATOM 1658 O O . THR A 1 209 ? 1.575 6.654 -10.591 1.00 88.94 209 THR A O 1
ATOM 1661 N N . TYR A 1 210 ? 3.391 7.904 -10.203 1.00 90.75 210 TYR A N 1
ATOM 1662 C CA . TYR A 1 210 ? 2.991 8.296 -8.864 1.00 90.75 210 TYR A CA 1
ATOM 1663 C C . TYR A 1 210 ? 2.355 9.679 -8.832 1.00 90.75 210 TYR A C 1
ATOM 1665 O O . TYR A 1 210 ? 1.953 10.081 -7.763 1.00 90.75 210 TYR A O 1
ATOM 1673 N N . GLN A 1 211 ? 2.216 10.429 -9.932 1.00 88.50 211 GLN A N 1
ATOM 1674 C CA . GLN A 1 211 ? 1.595 11.768 -9.899 1.00 88.50 211 GLN A CA 1
ATOM 1675 C C . GLN A 1 211 ? 0.260 11.841 -9.138 1.00 88.50 211 GLN A C 1
ATOM 1677 O O . GLN A 1 211 ? 0.087 12.805 -8.389 1.00 88.50 211 GLN A O 1
ATOM 1682 N N . PRO A 1 212 ? -0.663 10.863 -9.272 1.00 84.31 212 PRO A N 1
ATOM 1683 C CA . PRO A 1 212 ? -1.924 10.875 -8.527 1.00 84.31 212 PRO A CA 1
ATOM 1684 C C . PRO A 1 212 ? -1.757 10.677 -7.010 1.00 84.31 212 PRO A C 1
ATOM 1686 O O . PRO A 1 212 ? -2.707 10.858 -6.257 1.00 84.31 212 PRO A O 1
ATOM 1689 N N . ALA A 1 213 ? -0.561 10.303 -6.554 1.00 87.00 213 ALA A N 1
ATOM 1690 C CA . ALA A 1 213 ? -0.248 9.909 -5.192 1.00 87.00 213 ALA A CA 1
ATOM 1691 C C . ALA A 1 213 ? 0.947 10.700 -4.635 1.00 87.00 213 ALA A C 1
ATOM 1693 O O . ALA A 1 213 ? 1.954 10.899 -5.303 1.00 87.00 213 ALA A O 1
ATOM 1694 N N . ASN A 1 214 ? 0.889 11.122 -3.370 1.00 83.19 214 ASN A N 1
ATOM 1695 C CA . ASN A 1 214 ? 2.077 11.592 -2.635 1.00 83.19 214 ASN A CA 1
ATOM 1696 C C . ASN A 1 214 ? 2.962 12.606 -3.420 1.00 83.19 214 ASN A C 1
ATOM 1698 O O . ASN A 1 214 ? 4.190 12.528 -3.424 1.00 83.19 214 ASN A O 1
ATOM 1702 N N . ASN A 1 215 ? 2.329 13.554 -4.125 1.00 85.56 215 ASN A N 1
ATOM 1703 C CA . ASN A 1 215 ? 2.976 14.586 -4.951 1.00 85.56 215 ASN A CA 1
ATOM 1704 C C . ASN A 1 215 ? 3.947 14.058 -6.034 1.00 85.56 215 ASN A C 1
ATOM 1706 O O . ASN A 1 215 ? 4.890 14.757 -6.412 1.00 85.56 215 ASN A O 1
ATOM 1710 N N . GLY A 1 216 ? 3.730 12.842 -6.544 1.00 86.56 216 GLY A N 1
ATOM 1711 C CA . GLY A 1 216 ? 4.599 12.211 -7.542 1.00 86.56 216 GLY A CA 1
ATOM 1712 C C . GLY A 1 216 ? 5.767 11.408 -6.969 1.00 86.56 216 GLY A C 1
ATOM 1713 O O . GLY A 1 216 ? 6.586 10.898 -7.734 1.00 86.56 216 GLY A O 1
ATOM 1714 N N . TYR A 1 217 ? 5.847 11.265 -5.647 1.00 86.69 217 TYR A N 1
ATOM 1715 C CA . TYR A 1 217 ? 6.848 10.437 -4.978 1.00 86.69 217 TYR A CA 1
ATOM 1716 C C . TYR A 1 217 ? 6.244 9.090 -4.572 1.00 86.69 217 TYR A C 1
ATOM 1718 O O . TYR A 1 217 ? 5.181 9.036 -3.965 1.00 86.69 217 TYR A O 1
ATOM 1726 N N . GLY A 1 218 ? 6.922 7.984 -4.867 1.00 89.00 218 GLY A N 1
ATOM 1727 C CA . GLY A 1 218 ? 6.457 6.646 -4.472 1.00 89.00 218 GLY A CA 1
ATOM 1728 C C . GLY A 1 218 ? 6.912 6.250 -3.071 1.00 89.00 218 GLY A C 1
ATOM 1729 O O . GLY A 1 218 ? 7.774 6.913 -2.502 1.00 89.00 218 GLY A O 1
ATOM 1730 N N . TYR A 1 219 ? 6.397 5.144 -2.534 1.00 90.69 219 TYR A N 1
ATOM 1731 C CA . TYR A 1 219 ? 6.955 4.477 -1.355 1.00 90.69 219 TYR A CA 1
ATOM 1732 C C . TYR A 1 219 ? 7.977 3.422 -1.765 1.00 90.69 219 TYR A C 1
ATOM 1734 O O . TYR A 1 219 ? 7.719 2.567 -2.610 1.00 90.69 219 TYR A O 1
ATOM 1742 N N . SER A 1 220 ? 9.148 3.501 -1.146 1.00 86.25 220 SER A N 1
ATOM 1743 C CA . SER A 1 220 ? 10.279 2.615 -1.379 1.00 86.25 220 SER A CA 1
ATOM 1744 C C . SER A 1 220 ? 10.237 1.448 -0.413 1.00 86.25 220 SER A C 1
ATOM 1746 O O . SER A 1 220 ? 10.075 1.642 0.790 1.00 86.25 220 SER A O 1
ATOM 1748 N N . VAL A 1 221 ? 10.517 0.259 -0.927 1.00 85.06 221 VAL A N 1
ATOM 1749 C CA . VAL A 1 221 ? 10.851 -0.915 -0.121 1.00 85.06 221 VAL A CA 1
ATOM 1750 C C . VAL A 1 221 ? 12.191 -1.468 -0.575 1.00 85.06 221 VAL A C 1
ATOM 1752 O O . VAL A 1 221 ? 12.534 -1.466 -1.760 1.00 85.06 221 VAL A O 1
ATOM 1755 N N . TYR A 1 222 ? 12.984 -1.910 0.389 1.00 78.12 222 TYR A N 1
ATOM 1756 C CA . TYR A 1 222 ? 14.302 -2.477 0.162 1.00 78.12 222 TYR A CA 1
ATOM 1757 C C . TYR A 1 222 ? 14.542 -3.542 1.221 1.00 78.12 222 TYR A C 1
ATOM 1759 O O . TYR A 1 222 ? 14.365 -3.283 2.408 1.00 78.12 222 TYR A O 1
ATOM 1767 N N . GLN A 1 223 ? 15.005 -4.719 0.814 1.00 73.62 223 GLN A N 1
ATOM 1768 C CA . GLN A 1 223 ? 15.377 -5.774 1.749 1.00 73.62 223 GLN A CA 1
ATOM 1769 C C . GLN A 1 223 ? 16.872 -6.078 1.635 1.00 73.62 223 GLN A C 1
ATOM 1771 O O . GLN A 1 223 ? 17.419 -6.156 0.537 1.00 73.62 223 GLN A O 1
ATOM 1776 N N . ILE A 1 224 ? 17.533 -6.252 2.777 1.00 70.56 224 ILE A N 1
ATOM 1777 C CA . ILE A 1 224 ? 18.948 -6.643 2.864 1.00 70.56 224 ILE A CA 1
ATOM 1778 C C . ILE A 1 224 ? 19.077 -8.155 2.647 1.00 70.56 224 ILE A C 1
ATOM 1780 O O . ILE A 1 224 ? 19.978 -8.631 1.958 1.00 70.56 224 ILE A O 1
ATOM 1784 N N . SER A 1 225 ? 18.147 -8.908 3.229 1.00 65.38 225 SER A N 1
ATOM 1785 C CA . SER A 1 225 ? 17.970 -10.349 3.067 1.00 65.38 225 SER A CA 1
ATOM 1786 C C . SER A 1 225 ? 16.491 -10.692 3.255 1.00 65.38 225 SER A C 1
ATOM 1788 O O . SER A 1 225 ? 15.701 -9.825 3.620 1.00 65.38 225 SER A O 1
ATOM 1790 N N . GLU A 1 226 ? 16.098 -11.943 3.009 1.00 70.31 226 GLU A N 1
ATOM 1791 C CA . GLU A 1 226 ? 14.706 -12.375 3.193 1.00 70.31 226 GLU A CA 1
ATOM 1792 C C . GLU A 1 226 ? 14.195 -12.034 4.604 1.00 70.31 226 GLU A C 1
ATOM 1794 O O . GLU A 1 226 ? 14.799 -12.448 5.594 1.00 70.31 226 GLU A O 1
ATOM 1799 N N . GLY A 1 227 ? 13.094 -11.280 4.688 1.00 67.38 227 GLY A N 1
ATOM 1800 C CA . GLY A 1 227 ? 12.496 -10.845 5.957 1.00 67.38 227 GLY A CA 1
ATOM 1801 C C . GLY A 1 227 ? 13.277 -9.762 6.710 1.00 67.38 227 GLY A C 1
ATOM 1802 O O . GLY A 1 227 ? 12.938 -9.453 7.846 1.00 67.38 227 GLY A O 1
ATOM 1803 N N . VAL A 1 228 ? 14.339 -9.199 6.124 1.00 76.06 228 VAL A N 1
ATOM 1804 C CA . VAL A 1 228 ? 15.169 -8.166 6.761 1.00 76.06 228 VAL A CA 1
ATOM 1805 C C . VAL A 1 228 ? 15.080 -6.880 5.940 1.00 76.06 228 VAL A C 1
ATOM 1807 O O . VAL A 1 228 ? 15.771 -6.771 4.917 1.00 76.06 228 VAL A O 1
ATOM 1810 N N . PRO A 1 229 ? 14.260 -5.898 6.352 1.00 81.19 229 PRO A N 1
ATOM 1811 C CA . PRO A 1 229 ? 14.151 -4.638 5.633 1.00 81.19 229 PRO A CA 1
ATOM 1812 C C . PRO A 1 229 ? 15.411 -3.787 5.821 1.00 81.19 229 PRO A C 1
ATOM 1814 O O . PRO A 1 229 ? 15.971 -3.701 6.911 1.00 81.19 229 PRO A O 1
ATOM 1817 N N . GLY A 1 230 ? 15.843 -3.118 4.756 1.00 80.50 230 GLY A N 1
ATOM 1818 C CA . GLY A 1 230 ? 16.631 -1.888 4.879 1.00 80.50 230 GLY A CA 1
ATOM 1819 C C . GLY A 1 230 ? 15.796 -0.629 4.615 1.00 80.50 230 GLY A C 1
ATOM 1820 O O . GLY A 1 230 ? 16.139 0.419 5.146 1.00 80.50 230 GLY A O 1
ATOM 1821 N N . LEU A 1 231 ? 14.691 -0.739 3.865 1.00 86.75 231 LEU A N 1
ATOM 1822 C CA . LEU A 1 231 ? 13.576 0.216 3.842 1.00 86.75 231 LEU A CA 1
ATOM 1823 C C . LEU A 1 231 ? 12.277 -0.588 3.894 1.00 86.75 231 LEU A C 1
ATOM 1825 O O . LEU A 1 231 ? 12.123 -1.553 3.144 1.00 86.75 231 LEU A O 1
ATOM 1829 N N . GLU A 1 232 ? 11.363 -0.192 4.765 1.00 89.06 232 GLU A N 1
ATOM 1830 C CA . GLU A 1 232 ? 10.116 -0.908 5.015 1.00 89.06 232 GLU A CA 1
ATOM 1831 C C . GLU A 1 232 ? 8.914 -0.037 4.650 1.00 89.06 232 GLU A C 1
ATOM 1833 O O . GLU A 1 232 ? 8.993 1.197 4.669 1.00 89.06 232 GLU A O 1
ATOM 1838 N N . TYR A 1 233 ? 7.807 -0.707 4.338 1.00 94.12 233 TYR A N 1
ATOM 1839 C CA . TYR A 1 233 ? 6.482 -0.133 4.460 1.00 94.12 233 TYR A CA 1
ATOM 1840 C C . TYR A 1 233 ? 5.729 -0.885 5.555 1.00 94.12 233 TYR A C 1
ATOM 1842 O O . TYR A 1 233 ? 5.456 -2.080 5.429 1.00 94.12 233 TYR A O 1
ATOM 1850 N N . ARG A 1 234 ? 5.427 -0.194 6.648 1.00 96.38 234 ARG A N 1
ATOM 1851 C CA . ARG A 1 234 ? 4.759 -0.768 7.814 1.00 96.38 234 ARG A CA 1
ATOM 1852 C C . ARG A 1 234 ? 3.495 0.009 8.133 1.00 96.38 234 ARG A C 1
ATOM 1854 O O . ARG A 1 234 ? 3.413 1.200 7.859 1.00 96.38 234 ARG A O 1
ATOM 1861 N N . PHE A 1 235 ? 2.508 -0.677 8.683 1.00 97.25 235 PHE A N 1
ATOM 1862 C CA . PHE A 1 235 ? 1.291 -0.062 9.183 1.00 97.25 235 PHE A CA 1
ATOM 1863 C C . PHE A 1 235 ? 0.666 -0.933 10.267 1.00 97.25 235 PHE A C 1
ATOM 1865 O O . PHE A 1 235 ? 0.972 -2.120 10.396 1.00 97.25 235 PHE A O 1
ATOM 1872 N N . LYS A 1 236 ? -0.241 -0.336 11.032 1.00 97.81 236 LYS A N 1
ATOM 1873 C CA . LYS A 1 236 ? -1.040 -1.018 12.047 1.00 97.81 236 LYS A CA 1
ATOM 1874 C C . LYS A 1 236 ? -2.492 -0.591 11.915 1.00 97.81 236 LYS A C 1
ATOM 1876 O O . LYS A 1 236 ? -2.748 0.597 11.734 1.00 97.81 236 LYS A O 1
ATOM 1881 N N . VAL A 1 237 ? -3.440 -1.520 12.015 1.00 98.06 237 VAL A N 1
ATOM 1882 C CA . VAL A 1 237 ? -4.857 -1.143 12.144 1.00 98.06 237 VAL A CA 1
ATOM 1883 C C . VAL A 1 237 ? -5.026 -0.453 13.491 1.00 98.06 237 VAL A C 1
ATOM 1885 O O . VAL A 1 237 ? -4.585 -0.982 14.512 1.00 98.06 237 VAL A O 1
ATOM 1888 N N . ASN A 1 238 ? -5.618 0.736 13.508 1.00 98.31 238 ASN A N 1
ATOM 1889 C CA . ASN A 1 238 ? -5.655 1.588 14.688 1.00 98.31 238 ASN A CA 1
ATOM 1890 C C . ASN A 1 238 ? -6.261 0.837 15.895 1.00 98.31 238 ASN A C 1
ATOM 1892 O O . ASN A 1 238 ? -7.436 0.465 15.861 1.00 98.31 238 ASN A O 1
ATOM 1896 N N . PRO A 1 239 ? -5.494 0.605 16.979 1.00 97.62 239 PRO A N 1
ATOM 1897 C CA . PRO A 1 239 ? -5.982 -0.149 18.131 1.00 97.62 239 PRO A CA 1
ATOM 1898 C C . PRO A 1 239 ? -7.114 0.567 18.879 1.00 97.62 239 PRO A C 1
ATOM 1900 O O . PRO A 1 239 ? -7.857 -0.078 19.617 1.00 97.62 239 PRO A O 1
ATOM 1903 N N . GLU A 1 240 ? -7.274 1.883 18.702 1.00 97.19 240 GLU A N 1
ATOM 1904 C CA . GLU A 1 240 ? -8.349 2.645 19.344 1.00 97.19 240 GLU A CA 1
ATOM 1905 C C . GLU A 1 240 ? -9.740 2.258 18.828 1.00 97.19 240 GLU A C 1
ATOM 1907 O O . GLU A 1 240 ? -10.717 2.422 19.561 1.00 97.19 240 GLU A O 1
ATOM 1912 N N . ILE A 1 241 ? -9.820 1.665 17.632 1.00 96.75 241 ILE A N 1
ATOM 1913 C CA . ILE A 1 241 ? -11.063 1.172 17.023 1.00 96.75 241 ILE A CA 1
ATOM 1914 C C . ILE A 1 241 ? -11.762 0.157 17.933 1.00 96.75 241 ILE A C 1
ATOM 1916 O O . ILE A 1 241 ? -12.983 0.185 18.051 1.00 96.75 241 ILE A O 1
ATOM 1920 N N . ALA A 1 242 ? -11.006 -0.674 18.660 1.00 95.19 242 ALA A N 1
ATOM 1921 C CA . ALA A 1 242 ? -11.568 -1.660 19.586 1.00 95.19 242 ALA A CA 1
ATOM 1922 C C . ALA A 1 242 ? -12.378 -1.030 20.740 1.00 95.19 242 ALA A C 1
ATOM 1924 O O . ALA A 1 242 ? -13.150 -1.721 21.405 1.00 95.19 242 ALA A O 1
ATOM 1925 N N . ASN A 1 243 ? -12.215 0.276 20.992 1.00 95.12 243 ASN A N 1
ATOM 1926 C CA . ASN A 1 243 ? -12.980 1.013 22.001 1.00 95.12 243 ASN A CA 1
ATOM 1927 C C . ASN A 1 243 ? -14.300 1.588 21.460 1.00 95.12 243 ASN A C 1
ATOM 1929 O O . ASN A 1 243 ? -15.093 2.108 22.248 1.00 95.12 243 ASN A O 1
ATOM 1933 N N . VAL A 1 244 ? -14.537 1.518 20.147 1.00 95.56 244 VAL A N 1
ATOM 1934 C CA . VAL A 1 244 ? -15.785 1.934 19.499 1.00 95.56 244 VAL A CA 1
ATOM 1935 C C . VAL A 1 244 ? -16.713 0.714 19.439 1.00 95.56 244 VAL A C 1
ATOM 1937 O O . VAL A 1 244 ? -16.412 -0.231 18.710 1.00 95.56 244 VAL A O 1
ATOM 1940 N N . PRO A 1 245 ? -17.821 0.672 20.209 1.00 94.00 245 PRO A N 1
ATOM 1941 C CA . PRO A 1 245 ? -18.604 -0.553 20.392 1.00 94.00 245 PRO A CA 1
ATOM 1942 C C . PRO A 1 245 ? -19.104 -1.201 19.095 1.00 94.00 245 PRO A C 1
ATOM 1944 O O . PRO A 1 245 ? -19.116 -2.423 18.995 1.00 94.00 245 PRO A O 1
ATOM 1947 N N . GLU A 1 246 ? -19.502 -0.405 18.105 1.00 93.12 246 GLU A N 1
ATOM 1948 C CA . GLU A 1 246 ? -19.993 -0.884 16.809 1.00 93.12 246 GLU A CA 1
ATOM 1949 C C . GLU A 1 246 ? -18.890 -1.380 15.855 1.00 93.12 246 GLU A C 1
ATOM 1951 O O . GLU A 1 246 ? -19.202 -2.003 14.839 1.00 93.12 246 GLU A O 1
ATOM 1956 N N . LEU A 1 247 ? -17.618 -1.139 16.195 1.00 94.31 247 LEU A N 1
ATOM 1957 C CA . LEU A 1 247 ? -16.431 -1.549 15.434 1.00 94.31 247 LEU A CA 1
ATOM 1958 C C . LEU A 1 247 ? -15.540 -2.535 16.203 1.00 94.31 247 LEU A C 1
ATOM 1960 O O . LEU A 1 247 ? -14.435 -2.837 15.759 1.00 94.31 247 LEU A O 1
ATOM 1964 N N . ALA A 1 248 ? -15.986 -3.034 17.358 1.00 91.00 248 ALA A N 1
ATOM 1965 C CA . ALA A 1 248 ? -15.175 -3.898 18.218 1.00 91.00 248 ALA A CA 1
ATOM 1966 C C . ALA A 1 248 ? -14.741 -5.212 17.533 1.00 91.00 248 ALA A C 1
ATOM 1968 O O . ALA A 1 248 ? -13.737 -5.805 17.918 1.00 91.00 248 ALA A O 1
ATOM 1969 N N . ASP A 1 249 ? -15.495 -5.648 16.526 1.00 92.62 249 ASP A N 1
ATOM 1970 C CA . ASP A 1 249 ? -15.272 -6.810 15.665 1.00 92.62 249 ASP A CA 1
ATOM 1971 C C 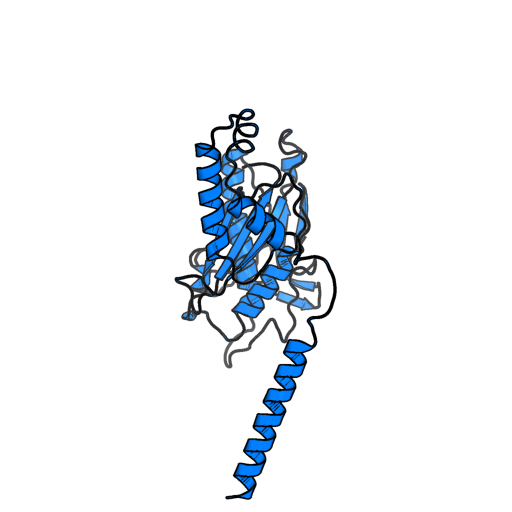. ASP A 1 249 ? -14.921 -6.405 14.220 1.00 92.62 249 ASP A C 1
ATOM 1973 O O . ASP A 1 249 ? -15.192 -7.161 13.289 1.00 92.62 249 ASP A O 1
ATOM 1977 N N . LEU A 1 250 ? -14.374 -5.200 14.006 1.00 94.31 250 LEU A N 1
ATOM 1978 C CA . LEU A 1 250 ? -13.952 -4.747 12.681 1.00 94.31 250 LEU A CA 1
ATOM 1979 C C . LEU A 1 250 ? -12.859 -5.664 12.119 1.00 94.31 250 LEU A C 1
ATOM 1981 O O . LEU A 1 250 ? -11.758 -5.748 12.664 1.00 94.31 250 LEU A O 1
ATOM 1985 N N . GLU A 1 251 ? -13.156 -6.250 10.967 1.00 94.69 251 GLU A N 1
ATOM 1986 C CA . GLU A 1 251 ? -12.238 -7.025 10.145 1.00 94.69 251 GLU A CA 1
ATOM 1987 C C . GLU A 1 251 ? -11.928 -6.259 8.859 1.00 94.69 251 GLU A C 1
ATOM 1989 O O . GLU A 1 251 ? -12.822 -5.708 8.210 1.00 94.69 251 GLU A O 1
ATOM 1994 N N . VAL A 1 252 ? -10.654 -6.224 8.475 1.00 94.94 252 VAL A N 1
ATOM 1995 C CA . VAL A 1 252 ? -10.157 -5.472 7.319 1.00 94.94 252 VAL A CA 1
ATOM 1996 C C . VAL A 1 252 ? -9.263 -6.364 6.473 1.00 94.94 252 VAL A C 1
ATOM 1998 O O . VAL A 1 252 ? -8.310 -6.957 6.967 1.00 94.94 252 VAL A O 1
ATOM 2001 N N . LYS A 1 253 ? -9.516 -6.421 5.169 1.00 93.12 253 LYS A N 1
ATOM 2002 C CA . LYS A 1 253 ? -8.666 -7.119 4.206 1.00 93.12 253 LYS A CA 1
ATOM 2003 C C . LYS A 1 253 ? -8.218 -6.146 3.128 1.00 93.12 253 LYS A C 1
ATOM 2005 O O . LYS A 1 253 ? -9.035 -5.553 2.428 1.00 93.12 253 LYS A O 1
ATOM 2010 N N . VAL A 1 254 ? -6.905 -6.032 2.974 1.00 92.56 254 VAL A N 1
ATOM 2011 C CA . VAL A 1 254 ? -6.299 -5.375 1.816 1.00 92.56 254 VAL A CA 1
ATOM 2012 C C . VAL A 1 254 ? -6.332 -6.343 0.643 1.00 92.56 254 VAL A C 1
ATOM 2014 O O . VAL A 1 254 ? -5.883 -7.487 0.764 1.00 92.56 254 VAL A O 1
ATOM 2017 N N . VAL A 1 255 ? -6.827 -5.867 -0.493 1.00 90.56 255 VAL A N 1
ATOM 2018 C CA . VAL A 1 255 ? -6.799 -6.602 -1.752 1.00 90.56 255 VAL A CA 1
ATOM 2019 C C . VAL A 1 255 ? -6.124 -5.742 -2.807 1.00 90.56 255 VAL A C 1
ATOM 2021 O O . VAL A 1 255 ? -6.485 -4.590 -3.017 1.00 90.56 255 VAL A O 1
ATOM 2024 N N . MET A 1 256 ? -5.121 -6.307 -3.462 1.00 90.94 256 MET A N 1
ATOM 2025 C CA . MET A 1 256 ? -4.365 -5.699 -4.546 1.00 90.94 256 MET A CA 1
ATOM 2026 C C . MET A 1 256 ? -4.719 -6.389 -5.861 1.00 90.94 256 MET A C 1
ATOM 2028 O O . MET A 1 256 ? -4.982 -7.588 -5.900 1.00 90.94 256 MET A O 1
ATOM 2032 N N . MET A 1 257 ? -4.689 -5.641 -6.953 1.00 89.00 257 MET A N 1
ATOM 2033 C CA . MET A 1 257 ? -4.995 -6.121 -8.298 1.00 89.00 257 MET A CA 1
ATOM 2034 C C . MET A 1 257 ? -3.976 -5.554 -9.280 1.00 89.00 257 MET A C 1
ATOM 2036 O O . MET A 1 257 ? -3.320 -4.546 -9.007 1.00 89.00 257 MET A O 1
ATOM 2040 N N . TYR A 1 258 ? -3.847 -6.191 -10.435 1.00 87.75 258 TYR A N 1
ATOM 2041 C CA . TYR A 1 258 ? -3.056 -5.683 -11.546 1.00 87.75 258 TYR A CA 1
ATOM 2042 C C . TYR A 1 258 ? -3.742 -6.020 -12.866 1.00 87.75 258 TYR A C 1
ATOM 2044 O O . TYR A 1 258 ? -4.400 -7.048 -12.983 1.00 87.75 258 TYR A O 1
ATOM 2052 N N . SER A 1 259 ? -3.592 -5.143 -13.854 1.00 86.44 259 SER A N 1
ATOM 2053 C CA . SER A 1 259 ? -4.203 -5.300 -15.178 1.00 86.44 259 SER A CA 1
ATOM 2054 C C . SER A 1 259 ? -3.222 -4.893 -16.271 1.00 86.44 259 SER A C 1
ATOM 2056 O O . SER A 1 259 ? -2.324 -4.090 -16.015 1.00 86.44 259 SER A O 1
ATOM 2058 N N . ASP A 1 260 ? -3.329 -5.510 -17.446 1.00 89.56 260 ASP A N 1
ATOM 2059 C CA . ASP A 1 260 ? -2.609 -5.158 -18.672 1.00 89.56 260 ASP A CA 1
ATOM 2060 C C . ASP A 1 260 ? -3.556 -4.655 -19.782 1.00 89.56 260 ASP A C 1
ATOM 2062 O O . ASP A 1 260 ? -3.171 -4.569 -20.950 1.00 89.56 260 ASP A O 1
ATOM 2066 N N . THR A 1 261 ? -4.780 -4.263 -19.410 1.00 85.00 261 THR A N 1
ATOM 2067 C CA . THR A 1 261 ? -5.828 -3.755 -20.309 1.00 85.00 261 THR A CA 1
ATOM 2068 C C . THR A 1 261 ? -6.302 -2.336 -19.991 1.00 85.00 261 THR A C 1
ATOM 2070 O O . THR A 1 261 ? -7.234 -1.856 -20.626 1.00 85.00 261 THR A O 1
ATOM 2073 N N . HIS A 1 262 ? -5.666 -1.621 -19.060 1.00 84.88 262 HIS A N 1
ATOM 2074 C CA . HIS A 1 262 ? -6.078 -0.271 -18.671 1.00 84.88 262 HIS A CA 1
ATOM 2075 C C . HIS A 1 262 ? -5.937 0.742 -19.825 1.00 84.88 262 HIS A C 1
ATOM 2077 O O . HIS A 1 262 ? -4.829 1.050 -20.275 1.00 84.88 262 HIS A O 1
ATOM 2083 N N . ASP A 1 263 ? -7.058 1.334 -20.245 1.00 81.38 263 ASP A N 1
ATOM 2084 C CA . ASP A 1 263 ? -7.209 2.121 -21.482 1.00 81.38 263 ASP A CA 1
ATOM 2085 C C . ASP A 1 263 ? -6.166 3.223 -21.704 1.00 81.38 263 ASP A C 1
ATOM 2087 O O . ASP A 1 263 ? -5.778 3.520 -22.836 1.00 81.38 263 ASP A O 1
ATOM 2091 N N . THR A 1 264 ? -5.722 3.869 -20.626 1.00 83.06 264 THR A N 1
ATOM 2092 C CA . THR A 1 264 ? -4.811 5.023 -20.703 1.00 83.06 264 THR A CA 1
ATOM 2093 C C . THR A 1 264 ? -3.395 4.720 -20.215 1.00 83.06 264 THR A C 1
ATOM 2095 O O . THR A 1 264 ? -2.532 5.600 -20.255 1.00 83.06 264 THR A O 1
ATOM 2098 N N . ALA A 1 265 ? -3.129 3.484 -19.781 1.00 89.19 265 ALA A N 1
ATOM 2099 C CA . ALA A 1 265 ? -1.819 3.093 -19.279 1.00 89.19 265 ALA A CA 1
ATOM 2100 C C . ALA A 1 265 ? -0.876 2.659 -20.408 1.00 89.19 265 ALA A C 1
ATOM 2102 O O . ALA A 1 265 ? -1.282 2.106 -21.433 1.00 89.19 265 ALA A O 1
ATOM 2103 N N . ALA A 1 266 ? 0.425 2.852 -20.203 1.00 87.75 266 ALA A N 1
ATOM 2104 C CA . ALA A 1 266 ? 1.444 2.314 -21.090 1.00 87.75 266 ALA A CA 1
ATOM 2105 C C . ALA A 1 266 ? 1.350 0.785 -21.130 1.00 87.75 266 ALA A C 1
ATOM 2107 O O . ALA A 1 266 ? 1.438 0.125 -20.097 1.00 87.75 266 ALA A O 1
ATOM 2108 N N . TYR A 1 267 ? 1.179 0.235 -22.335 1.00 90.81 267 TYR A N 1
ATOM 2109 C CA . TYR A 1 267 ? 0.952 -1.200 -22.552 1.00 90.81 267 TYR A CA 1
ATOM 2110 C C . TYR A 1 267 ? -0.259 -1.766 -21.786 1.00 90.81 267 TYR A C 1
ATOM 2112 O O . TYR A 1 267 ? -0.279 -2.958 -21.512 1.00 90.81 267 TYR A O 1
ATOM 2120 N N . GLY A 1 268 ? -1.226 -0.917 -21.415 1.00 89.00 268 GLY A N 1
ATOM 2121 C CA . GLY A 1 268 ? -2.386 -1.306 -20.610 1.00 89.00 268 GLY A CA 1
ATOM 2122 C C . GLY A 1 268 ? -2.082 -1.593 -19.135 1.00 89.00 268 GLY A C 1
ATOM 2123 O O . GLY A 1 268 ? -2.956 -2.037 -18.405 1.00 89.00 268 GLY A O 1
ATOM 2124 N N . GLN A 1 269 ? -0.857 -1.346 -18.665 1.00 93.31 269 GLN A N 1
ATOM 2125 C CA . GLN A 1 269 ? -0.390 -1.836 -17.368 1.00 93.31 269 GLN A CA 1
ATOM 2126 C C . GLN A 1 269 ? -0.797 -0.935 -16.195 1.00 93.31 269 GLN A C 1
ATOM 2128 O O . GLN A 1 269 ? -0.378 0.221 -16.125 1.00 93.31 269 GLN A O 1
ATOM 2133 N N . SER A 1 270 ? -1.518 -1.469 -15.213 1.00 93.81 270 SER A N 1
ATOM 2134 C CA . SER A 1 270 ? -1.889 -0.766 -13.979 1.00 93.81 270 SER A CA 1
ATOM 2135 C C . SER A 1 270 ? -1.783 -1.656 -12.738 1.00 93.81 270 SER A C 1
ATOM 2137 O O . SER A 1 270 ? -1.806 -2.886 -12.834 1.00 93.81 270 SER A O 1
ATOM 2139 N N . ILE A 1 271 ? -1.650 -1.021 -11.568 1.00 94.31 271 ILE A N 1
ATOM 2140 C CA . ILE A 1 271 ? -1.786 -1.664 -10.257 1.00 94.31 271 ILE A CA 1
ATOM 2141 C C . ILE A 1 271 ? -2.903 -0.955 -9.505 1.00 94.31 271 ILE A C 1
ATOM 2143 O O . ILE A 1 271 ? -2.926 0.274 -9.433 1.00 94.31 271 ILE A O 1
ATOM 2147 N N . ALA A 1 272 ? -3.800 -1.733 -8.920 1.00 91.38 272 ALA A N 1
ATOM 2148 C CA . ALA A 1 272 ? -4.933 -1.241 -8.164 1.00 91.38 272 ALA A CA 1
ATOM 2149 C C . ALA A 1 272 ? -5.032 -1.927 -6.802 1.00 91.38 272 ALA A C 1
ATOM 2151 O O . ALA A 1 272 ? -4.319 -2.890 -6.508 1.00 91.38 272 ALA A O 1
ATOM 2152 N N . GLY A 1 273 ? -5.916 -1.426 -5.954 1.00 90.75 273 GLY A N 1
ATOM 2153 C CA . GLY A 1 273 ? -6.259 -2.081 -4.708 1.00 90.75 273 GLY A CA 1
ATOM 2154 C C . GLY A 1 273 ? -7.505 -1.496 -4.073 1.00 90.75 273 GLY A C 1
ATOM 2155 O O . GLY A 1 273 ? -7.909 -0.374 -4.379 1.00 90.75 273 GLY A O 1
ATOM 2156 N N . PHE A 1 274 ? -8.092 -2.273 -3.175 1.00 90.75 274 PHE A N 1
ATOM 2157 C CA . PHE A 1 274 ? -9.243 -1.889 -2.382 1.00 90.75 274 PHE A CA 1
ATOM 2158 C C . PHE A 1 274 ? -9.189 -2.492 -0.981 1.00 90.75 274 PHE A C 1
ATOM 2160 O O . PHE A 1 274 ? -8.392 -3.392 -0.692 1.00 90.75 274 PHE A O 1
ATOM 2167 N N . ILE A 1 275 ? -10.058 -1.990 -0.108 1.00 90.44 275 ILE A N 1
ATOM 2168 C CA . ILE A 1 275 ? -10.268 -2.547 1.226 1.00 90.44 275 ILE A CA 1
ATOM 2169 C C . ILE A 1 275 ? -11.636 -3.211 1.295 1.00 90.44 275 ILE A C 1
ATOM 2171 O O . ILE A 1 275 ? -12.662 -2.554 1.111 1.00 90.44 275 ILE A O 1
ATOM 2175 N N . ALA A 1 276 ? -11.633 -4.502 1.617 1.00 89.94 276 ALA A N 1
ATOM 2176 C CA . ALA A 1 276 ? -12.824 -5.211 2.057 1.00 89.94 276 ALA A CA 1
ATOM 2177 C C . ALA A 1 276 ? -12.933 -5.144 3.583 1.00 89.94 276 ALA A C 1
ATOM 2179 O O . ALA A 1 276 ? -11.924 -5.237 4.290 1.00 89.94 276 ALA A O 1
ATOM 2180 N N . SER A 1 277 ? -14.151 -5.014 4.100 1.00 91.19 277 SER A N 1
ATOM 2181 C CA . SER A 1 277 ? -14.405 -5.039 5.541 1.00 91.19 277 SER A CA 1
ATOM 2182 C C . SER A 1 277 ? -15.798 -5.558 5.859 1.00 91.19 277 SER A C 1
ATOM 2184 O O . SER A 1 277 ? -16.716 -5.403 5.059 1.00 91.19 277 SER A O 1
ATOM 2186 N N . ASN A 1 278 ? -15.970 -6.141 7.042 1.00 90.38 278 ASN A N 1
ATOM 2187 C CA . ASN A 1 278 ? -17.286 -6.507 7.570 1.00 90.38 278 ASN A CA 1
ATOM 2188 C C . ASN A 1 278 ? -18.084 -5.303 8.120 1.00 90.38 278 ASN A C 1
ATOM 2190 O O . ASN A 1 278 ? -19.217 -5.470 8.576 1.00 90.38 278 ASN A O 1
ATOM 2194 N N . LYS A 1 279 ? -17.517 -4.086 8.090 1.00 88.88 279 LYS A N 1
ATOM 2195 C CA . LYS A 1 279 ? -18.209 -2.829 8.409 1.00 88.88 279 LYS A CA 1
ATOM 2196 C C . LYS A 1 279 ? -18.033 -1.819 7.279 1.00 88.88 279 LYS A C 1
ATOM 2198 O O . LYS A 1 279 ? -16.951 -1.679 6.712 1.00 88.88 279 LYS A O 1
ATOM 2203 N N . GLU A 1 280 ? -19.081 -1.050 7.015 1.00 84.12 280 GLU A N 1
ATOM 2204 C CA . GLU A 1 280 ? -19.021 0.088 6.096 1.00 84.12 280 GLU A CA 1
ATOM 2205 C C . GLU A 1 280 ? -18.473 1.330 6.799 1.00 84.12 280 GLU A C 1
ATOM 2207 O O . GLU A 1 280 ? -18.857 1.635 7.943 1.00 84.12 280 GLU A O 1
ATOM 2212 N N . PHE A 1 281 ? -17.642 2.105 6.103 1.00 80.25 281 PHE A N 1
ATOM 2213 C CA . PHE A 1 281 ? -17.165 3.394 6.590 1.00 80.25 281 PHE A CA 1
ATOM 2214 C C . PHE A 1 281 ? -16.904 4.418 5.500 1.00 80.25 281 PHE A C 1
ATOM 2216 O O . PHE A 1 281 ? -16.454 4.018 4.411 1.00 80.25 281 PHE A O 1
#

Secondary structure (DSSP, 8-state):
-HHHHHHHHHHHHHHHHHHHHHHHTT-------HHHHHHHHHHHSS--GGGTTTSSSS----HHHHHHHHHHHHHHHHHH-SS----SPPPTT-EEEEEEEEEEPPGGG--TTHHHHHHHHHHHHHTPPPEETT-EEETTTTTSS---TTTS----TTS----HHHHHHHHHHHHHHHHHHHHHHHHHSS-SEE--TTSB-EEEEE-GGGTTSGGGEEEP-EEEETTEEEE-BEEEE-GGGGGSGGGTT-EEEEEEEEES--TTSGGG-EEEEEEEESS--